Protein AF-A0A8C4QU18-F1 (afdb_monomer)

Nearest PDB structures (foldseek):
  8any-assembly1_I  TM=8.200E-01  e=5.059E-19  Homo sapiens
  7nql-assembly1_BJ  TM=7.686E-01  e=1.437E-18  Sus scrofa
  7odr-assembly1_I  TM=8.654E-01  e=1.729E-16  Homo sapiens
  6zs9-assembly1_XI  TM=7.700E-01  e=1.160E-17  Homo sapiens
  6i9r-assembly1_I  TM=8.381E-01  e=8.282E-15  Homo sapiens

Mean predicted aligned error: 15.32 Å

Sequence (267 aa):
MAAARANLLSCFGRAWPMQPVRYRAKSVTRHWRAMSPLRMKVLAITKYRPPKPAIPECCVKPTETFTTEKSKLEQLLEAKVEDVFRESTMIAVFQNCSLKMKEFFLLQHKLKKHGIAVNVFGSKMVHTVLKDTKYHNLLPLFLGSNYVMTSKEAKVKELLRAVKAFPQIVLLGGCVGNRLLSIQGLKACAELPRMEGLQAKLLGTTAQLGQKTTSLLQWPLVEFSYMLQQHVQMQEATMTPPTGDFASNSAISETDATKPNSEGSSP

InterPro domains:
  IPR001790 Large ribosomal subunit protein uL10, N-terminal [PF00466] (79-166)
  IPR043141 Large ribosomal subunit protein uL10-like domain superfamily [G3DSA:3.30.70.1730] (25-192)
  IPR043141 Large ribosomal subunit protein uL10-like domain superfamily [SSF160369] (75-233)
  IPR047865 Large ribosomal subunit protein uL10, bacteria/organella [PTHR11560] (13-239)
  IPR047865 Large ribosomal subunit protein uL10, bacteria/organella [cd05797] (70-218)

pLDDT: mean 79.87, std 19.74, range [29.48, 97.38]

Foldseek 3Di:
DDDDDDDDDDPPDDDDPPDPDPPDDDPDDPDDDDDDPVVVVVVVVPDDDDDDPPDPPVPDDPDPDPPPPPDPVLVVLLVVVLVLVVLFQKKWKKDAQDDDPVLVVVLQVLCVVVQKHKDWDDLVSCLVNCVVDLNVVCNVSSDPGMIMITHNFPPLQSVVVSCVVPPSMGTQWMDRRNDTGGPVRSVVVNVDDGPVVVVVVVVVVVVVVVVVVVCVVCVVVVVVVVVVVVVVVVVVVVVDDDDDDDDDDDDDDDDDDDDDDDDDDDD

Radius of gyration: 52.96 Å; Cα contacts (8 Å, |Δi|>4): 187; chains: 1; bounding box: 161×46×149 Å

Organism: Eptatretus burgeri (NCBI:txid7764)

Solvent-accessible surface area (backbone atoms only — not comparable to full-atom values): 16950 Å² total; per-residue (Å²): 137,89,82,89,78,84,88,77,82,83,83,79,75,79,78,74,81,80,71,80,79,69,92,62,82,68,94,77,63,96,60,90,73,87,68,55,73,67,56,50,51,50,56,63,68,71,51,87,75,79,86,77,66,96,63,59,72,90,78,48,80,73,74,81,74,77,80,75,71,82,50,73,67,56,54,55,50,41,51,52,51,50,52,53,57,71,63,30,42,18,38,36,40,27,41,62,65,76,70,51,70,72,58,51,52,53,50,48,52,59,33,48,77,74,59,36,46,79,45,79,62,59,42,71,51,51,53,55,53,29,69,81,42,98,52,50,88,53,54,84,73,58,65,72,62,43,40,38,36,37,15,69,58,83,57,48,48,62,51,55,58,60,45,70,78,40,85,45,51,44,74,65,31,31,34,54,68,93,43,83,30,47,57,67,50,48,51,55,55,37,69,53,66,59,71,68,52,47,51,49,50,52,52,48,54,54,50,48,56,54,50,53,58,53,50,66,65,44,47,64,57,55,53,51,53,50,55,51,54,51,50,53,53,51,51,57,56,70,71,54,76,95,74,83,87,84,89,82,90,84,85,88,83,84,87,83,90,81,86,79,88,79,85,85,80,78,133

Secondary structure (DSSP, 8-state):
-----------------------S--SS-SSPPPPPHHHHHHHHHT-------SS-GGGSPPP-----PPPHHHHHHHHHHHHHHHH-SEEEEEEES---HHHHHHHHHHHHHTTEEEEE--HHHHHHHHHHSTTGGGGGG--SSEEEEEESS--HHHHHHHHHT-TTEEEEEEEETTEEEEHHHHHHHHHSPPHHHHHHHHHHHHHHHHHHHHHHHHHHHHHHHHHHHHHHHHHHHHT----------------------------

Structure (mmCIF, N/CA/C/O backbone):
data_AF-A0A8C4QU18-F1
#
_entry.id   AF-A0A8C4QU18-F1
#
loop_
_atom_site.group_PDB
_atom_site.id
_atom_site.type_symbol
_atom_site.label_atom_id
_atom_site.label_alt_id
_atom_site.label_comp_id
_atom_site.label_asym_id
_atom_site.label_entity_id
_atom_site.label_seq_id
_atom_site.pdbx_PDB_ins_code
_atom_site.Cartn_x
_atom_site.Cartn_y
_atom_site.Cartn_z
_atom_site.occupancy
_atom_site.B_iso_or_equiv
_atom_site.auth_seq_id
_atom_site.auth_comp_id
_atom_site.auth_asym_id
_atom_site.auth_atom_id
_atom_site.pdbx_PDB_model_num
ATOM 1 N N . MET A 1 1 ? 120.326 25.506 -57.296 1.00 33.06 1 MET A N 1
ATOM 2 C CA . MET A 1 1 ? 119.472 26.335 -58.177 1.00 33.06 1 MET A CA 1
ATOM 3 C C . MET A 1 1 ? 118.191 25.551 -58.430 1.00 33.06 1 MET A C 1
ATOM 5 O O . MET A 1 1 ? 118.270 24.475 -58.991 1.00 33.06 1 MET A O 1
ATOM 9 N N . ALA A 1 2 ? 117.124 25.838 -57.688 1.00 34.72 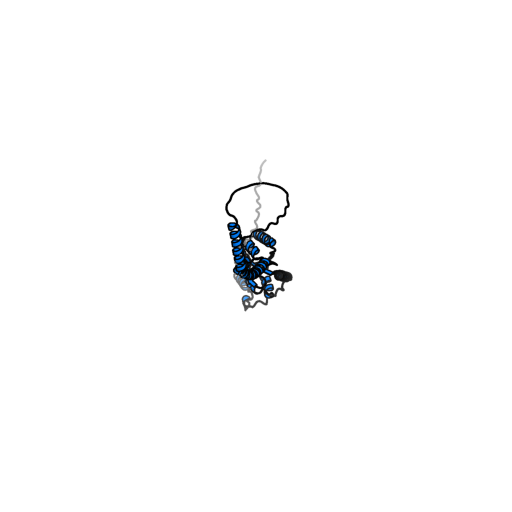2 ALA A N 1
ATOM 10 C CA . ALA A 1 2 ? 116.080 26.815 -58.024 1.00 34.72 2 ALA A CA 1
ATOM 11 C C . ALA A 1 2 ? 114.962 26.189 -58.879 1.00 34.72 2 ALA A C 1
ATOM 13 O O . ALA A 1 2 ? 115.148 25.962 -60.066 1.00 34.72 2 ALA A O 1
ATOM 14 N N . ALA A 1 3 ? 113.809 25.931 -58.256 1.00 36.16 3 ALA A N 1
ATOM 15 C CA . ALA A 1 3 ? 112.540 26.614 -58.540 1.00 36.16 3 ALA A CA 1
ATOM 16 C C . ALA A 1 3 ? 111.344 25.703 -58.219 1.00 36.16 3 ALA A C 1
ATOM 18 O O . ALA A 1 3 ? 111.131 24.659 -58.828 1.00 36.16 3 ALA A O 1
ATOM 19 N N . ALA A 1 4 ? 110.553 26.156 -57.251 1.00 43.19 4 ALA A N 1
ATOM 20 C CA . ALA A 1 4 ? 109.255 25.622 -56.896 1.00 43.19 4 ALA A CA 1
ATOM 21 C C . ALA A 1 4 ? 108.246 25.791 -58.043 1.00 43.19 4 ALA A C 1
ATOM 23 O O . ALA A 1 4 ? 108.161 26.864 -58.640 1.00 43.19 4 ALA A O 1
ATOM 24 N N . ARG A 1 5 ? 107.407 24.778 -58.275 1.00 37.50 5 ARG A N 1
ATOM 25 C CA . ARG A 1 5 ? 106.091 24.946 -58.903 1.00 37.50 5 ARG A CA 1
ATOM 26 C C . ARG A 1 5 ? 105.069 24.099 -58.154 1.00 37.50 5 ARG A C 1
ATOM 28 O O . ARG A 1 5 ? 105.129 22.876 -58.150 1.00 37.50 5 ARG A O 1
ATOM 35 N N . ALA A 1 6 ? 104.180 24.807 -57.467 1.00 43.31 6 ALA A N 1
ATOM 36 C CA . ALA A 1 6 ? 103.047 24.270 -56.742 1.00 43.31 6 ALA A CA 1
ATOM 37 C C . ALA A 1 6 ? 102.040 23.620 -57.705 1.00 43.31 6 ALA A C 1
ATOM 39 O O . ALA A 1 6 ? 101.721 24.174 -58.758 1.00 43.31 6 ALA A O 1
ATOM 40 N N . ASN A 1 7 ? 101.538 22.453 -57.304 1.00 39.25 7 ASN A N 1
ATOM 41 C CA . ASN A 1 7 ? 100.486 21.706 -57.981 1.00 39.25 7 ASN A CA 1
ATOM 42 C C . ASN A 1 7 ? 99.131 22.406 -57.798 1.00 39.25 7 ASN A C 1
ATOM 44 O O . ASN A 1 7 ? 98.579 22.441 -56.698 1.00 39.25 7 ASN A O 1
ATOM 48 N N . LEU A 1 8 ? 98.596 22.939 -58.896 1.00 41.06 8 LEU A N 1
ATOM 49 C CA . LEU A 1 8 ? 97.224 23.428 -59.013 1.00 41.06 8 LEU A CA 1
ATOM 50 C C . LEU A 1 8 ? 96.291 22.276 -59.422 1.00 41.06 8 LEU A C 1
ATOM 52 O O . LEU A 1 8 ? 96.501 21.632 -60.444 1.00 41.06 8 LEU A O 1
ATOM 56 N N . LEU A 1 9 ? 95.268 22.063 -58.591 1.00 43.62 9 LEU A N 1
ATOM 57 C CA . LEU A 1 9 ? 93.927 21.534 -58.872 1.00 43.62 9 LEU A CA 1
ATOM 58 C C . LEU A 1 9 ? 93.747 20.503 -60.006 1.00 43.62 9 LEU A C 1
ATOM 60 O O . LEU A 1 9 ? 93.698 20.848 -61.182 1.00 43.62 9 LEU A O 1
ATOM 64 N N . SER A 1 10 ? 93.367 19.278 -59.628 1.00 39.66 10 SER A N 1
ATOM 65 C CA . SER A 1 10 ? 92.465 18.451 -60.442 1.00 39.66 10 SER A CA 1
ATOM 66 C C . SER A 1 10 ? 91.207 18.107 -59.640 1.00 39.66 10 SER A C 1
ATOM 68 O O . SER A 1 10 ? 91.093 17.087 -58.964 1.00 39.66 10 SER A O 1
ATOM 70 N N . CYS A 1 11 ? 90.233 19.015 -59.703 1.00 39.16 11 CYS A N 1
ATOM 71 C CA . CYS A 1 11 ? 88.851 18.738 -59.336 1.00 39.16 11 CYS A CA 1
ATOM 72 C C . CYS A 1 11 ? 88.284 17.702 -60.317 1.00 39.16 11 CYS A C 1
ATOM 74 O O . CYS A 1 11 ? 87.767 18.056 -61.374 1.00 39.16 11 CYS A O 1
ATOM 76 N N . PHE A 1 12 ? 88.382 16.417 -59.975 1.00 38.72 12 PHE A N 1
ATOM 77 C CA . PHE A 1 12 ? 87.651 15.358 -60.666 1.00 38.72 12 PHE A CA 1
ATOM 78 C C . PHE A 1 12 ? 86.152 15.539 -60.394 1.00 38.72 12 PHE A C 1
ATOM 80 O O . PHE A 1 12 ? 85.645 15.265 -59.302 1.00 38.72 12 PHE A O 1
ATOM 87 N N . GLY A 1 13 ? 85.453 16.083 -61.390 1.00 42.50 13 GLY A N 1
ATOM 88 C CA . GLY A 1 13 ? 84.018 16.315 -61.364 1.00 42.50 13 GLY A CA 1
ATOM 89 C C . GLY A 1 13 ? 83.247 15.014 -61.157 1.00 42.50 13 GLY A C 1
ATOM 90 O O . GLY A 1 13 ? 83.312 14.093 -61.966 1.00 42.50 13 GLY A O 1
ATOM 91 N N . ARG A 1 14 ? 82.472 14.960 -60.072 1.00 48.44 14 ARG A N 1
ATOM 92 C CA . ARG A 1 14 ? 81.385 13.995 -59.902 1.00 48.44 14 ARG A CA 1
ATOM 93 C C . ARG A 1 14 ? 80.329 14.289 -60.966 1.00 48.44 14 ARG A C 1
ATOM 95 O O . ARG A 1 14 ? 79.651 15.309 -60.879 1.00 48.44 14 ARG A O 1
ATOM 102 N N . ALA A 1 15 ? 80.175 13.410 -61.950 1.00 50.59 15 ALA A N 1
ATOM 103 C CA . ALA A 1 15 ? 78.978 13.399 -62.778 1.00 50.59 15 ALA A CA 1
ATOM 104 C C . ALA A 1 15 ? 77.786 13.041 -61.875 1.00 50.59 15 ALA A C 1
ATOM 106 O O . ALA A 1 15 ? 77.726 11.950 -61.309 1.00 50.59 15 ALA A O 1
ATOM 107 N N . TRP A 1 16 ? 76.863 13.982 -61.684 1.00 50.59 16 TRP A N 1
ATOM 108 C CA . TRP A 1 16 ? 75.597 13.709 -61.009 1.00 50.59 16 TRP A CA 1
ATOM 109 C C . TRP A 1 16 ? 74.777 12.795 -61.928 1.00 50.59 16 TRP A C 1
ATOM 111 O O . TRP A 1 16 ? 74.614 13.144 -63.101 1.00 50.59 16 TRP A O 1
ATOM 121 N N . PRO A 1 17 ? 74.243 11.648 -61.467 1.00 58.31 17 PRO A N 1
ATOM 122 C CA . PRO A 1 17 ? 73.285 10.917 -62.278 1.00 58.31 17 PRO A CA 1
ATOM 123 C C . PRO A 1 17 ? 72.079 11.834 -62.483 1.00 58.31 17 PRO A C 1
ATOM 125 O O . PRO A 1 17 ? 71.435 12.238 -61.513 1.00 58.31 17 PRO A O 1
ATOM 128 N N . MET A 1 18 ? 71.789 12.193 -63.737 1.00 59.72 18 MET A N 1
ATOM 129 C CA . MET A 1 18 ? 70.545 12.873 -64.077 1.00 59.72 18 MET A CA 1
ATOM 130 C C . MET A 1 18 ? 69.395 11.969 -63.637 1.00 59.72 18 MET A C 1
ATOM 132 O O . MET A 1 18 ? 69.094 10.965 -64.282 1.00 59.72 18 MET A O 1
ATOM 136 N N . GLN A 1 19 ? 68.777 12.283 -62.497 1.00 63.44 19 GLN A N 1
ATOM 137 C CA . GLN A 1 19 ? 67.565 11.597 -62.084 1.00 63.44 19 GLN A CA 1
ATOM 138 C C . GLN A 1 19 ? 66.490 11.929 -63.120 1.00 63.44 19 GLN A C 1
ATOM 140 O O . GLN A 1 19 ? 66.200 13.111 -63.321 1.00 63.44 19 GLN A O 1
ATOM 145 N N . PRO A 1 20 ? 65.878 10.931 -63.779 1.00 65.38 20 PRO A N 1
ATOM 146 C CA . PRO A 1 20 ? 64.777 11.206 -64.680 1.00 65.38 20 PRO A CA 1
ATOM 147 C C . PRO A 1 20 ? 63.650 11.848 -63.868 1.00 65.38 20 PRO A C 1
ATOM 149 O O . PRO A 1 20 ? 63.069 11.227 -62.971 1.00 65.38 20 PRO A O 1
ATOM 152 N N . VAL A 1 21 ? 63.359 13.114 -64.172 1.00 64.19 21 VAL A N 1
ATOM 153 C CA . VAL A 1 21 ? 62.240 13.849 -63.587 1.00 64.19 21 VAL A CA 1
ATOM 154 C C . VAL A 1 21 ? 60.969 13.123 -64.008 1.00 64.19 21 VAL A C 1
ATOM 156 O O . VAL A 1 21 ? 60.559 13.145 -65.168 1.00 64.19 21 VAL A O 1
ATOM 159 N N . ARG A 1 22 ? 60.343 12.410 -63.068 1.00 61.12 22 ARG A N 1
ATOM 160 C CA . ARG A 1 22 ? 59.055 11.769 -63.333 1.00 61.12 22 ARG A CA 1
ATOM 161 C C . ARG A 1 22 ? 58.000 12.865 -63.416 1.00 61.12 22 ARG A C 1
ATOM 163 O O . ARG A 1 22 ? 57.516 13.331 -62.393 1.00 61.12 22 ARG A O 1
ATOM 170 N N . TYR A 1 23 ? 57.573 13.204 -64.627 1.00 69.00 23 TYR A N 1
ATOM 171 C CA . TYR A 1 23 ? 56.463 14.135 -64.882 1.00 69.00 23 TYR A CA 1
ATOM 172 C C . TYR A 1 23 ? 55.090 13.640 -64.365 1.00 69.00 23 TYR A C 1
ATOM 174 O O . TYR A 1 23 ? 54.082 14.324 -64.519 1.00 69.00 23 TYR A O 1
ATOM 182 N N . ARG A 1 24 ? 55.013 12.448 -63.750 1.00 70.88 24 ARG A N 1
ATOM 183 C CA . ARG A 1 24 ? 53.774 11.863 -63.213 1.00 70.88 24 ARG A CA 1
ATOM 184 C C . ARG A 1 24 ? 53.757 11.886 -61.687 1.00 70.88 24 ARG A C 1
ATOM 186 O O . ARG A 1 24 ? 54.703 11.451 -61.036 1.00 70.88 24 ARG A O 1
ATOM 193 N N . ALA A 1 25 ? 52.627 12.303 -61.119 1.00 74.81 25 ALA A N 1
ATOM 194 C CA . ALA A 1 25 ? 52.396 12.251 -59.678 1.00 74.81 25 ALA A CA 1
ATOM 195 C C . ALA A 1 25 ? 52.424 10.807 -59.133 1.00 74.81 25 ALA A C 1
ATOM 197 O O . ALA A 1 25 ? 51.895 9.881 -59.761 1.00 74.81 25 ALA A O 1
ATOM 198 N N . LYS A 1 26 ? 53.005 10.639 -57.934 1.00 82.69 26 LYS A N 1
ATOM 199 C CA . LYS A 1 26 ? 53.129 9.358 -57.211 1.00 82.69 26 LYS A CA 1
ATOM 200 C C . LYS A 1 26 ? 51.771 8.664 -57.058 1.00 82.69 26 LYS A C 1
ATOM 202 O O . LYS A 1 26 ? 50.757 9.332 -56.877 1.00 82.69 26 LYS A O 1
ATOM 207 N N . SER A 1 27 ? 51.743 7.331 -57.118 1.00 81.81 27 SER A N 1
ATOM 208 C CA . SER A 1 27 ? 50.511 6.531 -56.976 1.00 81.81 27 SER A CA 1
ATOM 209 C C . SER A 1 27 ? 49.769 6.833 -55.671 1.00 81.81 27 SER A C 1
ATOM 211 O O . SER A 1 27 ? 48.550 6.980 -55.690 1.00 81.81 27 SER A O 1
ATOM 213 N N . VAL A 1 28 ? 50.514 7.008 -54.577 1.00 89.25 28 VAL A N 1
ATOM 214 C CA . VAL A 1 28 ? 50.003 7.392 -53.258 1.00 89.25 28 VAL A CA 1
ATOM 215 C C . VAL A 1 28 ? 50.269 8.876 -53.013 1.00 89.25 28 VAL A C 1
ATOM 217 O O . VAL A 1 28 ? 51.407 9.342 -53.093 1.00 89.25 28 VAL A O 1
ATOM 220 N N . THR A 1 29 ? 49.214 9.616 -52.693 1.00 87.75 29 THR A N 1
ATOM 221 C CA . THR A 1 29 ? 49.251 11.035 -52.316 1.00 87.75 29 THR A CA 1
ATOM 222 C C . THR A 1 29 ? 48.467 11.239 -51.026 1.00 87.75 29 THR A C 1
ATOM 224 O O . THR A 1 29 ? 47.600 10.436 -50.698 1.00 87.75 29 THR A O 1
ATOM 227 N N . ARG A 1 30 ? 48.749 12.327 -50.296 1.00 90.38 30 ARG A N 1
ATOM 228 C CA . ARG A 1 30 ? 48.034 12.660 -49.049 1.00 90.38 30 ARG A CA 1
ATOM 229 C C . ARG A 1 30 ? 46.565 13.033 -49.274 1.00 90.38 30 ARG A C 1
ATOM 231 O O . ARG A 1 30 ? 45.744 12.798 -48.400 1.00 90.38 30 ARG A O 1
ATOM 238 N N . HIS A 1 31 ? 46.240 13.612 -50.427 1.00 89.81 31 HIS A N 1
ATOM 239 C CA . HIS A 1 31 ? 44.869 13.953 -50.800 1.00 89.81 31 HIS A CA 1
ATOM 240 C C . HIS A 1 31 ? 44.258 12.874 -51.702 1.00 89.81 31 HIS A C 1
ATOM 242 O O . HIS A 1 31 ? 44.976 12.146 -52.399 1.00 89.81 31 HIS A O 1
ATOM 248 N N . TRP A 1 32 ? 42.924 12.830 -51.752 1.00 87.00 32 TRP A N 1
ATOM 249 C CA . TRP A 1 32 ? 42.202 12.032 -52.738 1.00 87.00 32 TRP A CA 1
ATOM 250 C C . TRP A 1 32 ? 42.584 12.475 -54.148 1.00 87.00 32 TRP A C 1
ATOM 252 O O . TRP A 1 32 ? 42.529 13.659 -54.486 1.00 87.00 32 TRP A O 1
ATOM 262 N N . ARG A 1 33 ? 43.018 11.525 -54.976 1.00 86.69 33 ARG A N 1
ATOM 263 C CA . ARG A 1 33 ? 43.312 11.795 -56.384 1.00 86.69 33 ARG A CA 1
ATOM 264 C C . ARG A 1 33 ? 42.044 11.673 -57.205 1.00 86.69 33 ARG A C 1
ATOM 266 O O . ARG A 1 33 ? 41.258 10.748 -57.003 1.00 86.69 33 ARG A O 1
ATOM 273 N N . ALA A 1 34 ? 41.913 12.555 -58.192 1.00 89.00 34 ALA A N 1
ATOM 274 C CA . ALA A 1 34 ? 40.929 12.385 -59.244 1.00 89.00 34 ALA A CA 1
ATOM 275 C C . ALA A 1 34 ? 41.166 11.038 -59.943 1.00 89.00 34 ALA A C 1
ATOM 277 O O . ALA A 1 34 ? 42.273 10.730 -60.395 1.00 89.00 34 ALA A O 1
ATOM 278 N N . MET A 1 35 ? 40.124 10.213 -59.980 1.00 91.19 35 MET A N 1
ATOM 279 C CA . MET A 1 35 ? 40.154 8.941 -60.687 1.00 91.19 35 MET A CA 1
ATOM 280 C C . MET A 1 35 ? 39.940 9.169 -62.178 1.00 91.19 35 MET A C 1
ATOM 282 O O . MET A 1 35 ? 39.298 10.137 -62.583 1.00 91.19 35 MET A O 1
ATOM 286 N N . SER A 1 36 ? 40.451 8.254 -63.002 1.00 92.81 36 SER A N 1
ATOM 287 C CA . SER A 1 36 ? 40.133 8.274 -64.426 1.00 92.81 36 SER A CA 1
ATOM 288 C C . SER A 1 36 ? 38.615 8.144 -64.628 1.00 92.81 36 SER A C 1
ATOM 290 O O . SER A 1 36 ? 37.944 7.473 -63.833 1.00 92.81 36 SER A O 1
ATOM 292 N N . PRO A 1 37 ? 38.054 8.735 -65.697 1.00 94.62 37 PRO A N 1
ATOM 293 C CA . PRO A 1 37 ? 36.615 8.678 -65.953 1.00 94.62 37 PRO A CA 1
ATOM 294 C C . PRO A 1 37 ? 36.101 7.234 -66.056 1.00 94.62 37 PRO A C 1
ATOM 296 O O . PRO A 1 37 ? 35.015 6.927 -65.575 1.00 94.62 37 PRO A O 1
ATOM 299 N N . LEU A 1 38 ? 36.906 6.315 -66.602 1.00 96.56 38 LEU A N 1
ATOM 300 C CA . LEU A 1 38 ? 36.579 4.887 -66.655 1.00 96.56 38 LEU A CA 1
ATOM 301 C C . LEU A 1 38 ? 36.529 4.250 -65.262 1.00 96.56 38 LEU A C 1
ATOM 303 O O . LEU A 1 38 ? 35.577 3.543 -64.947 1.00 96.56 38 LEU A O 1
ATOM 307 N N . ARG A 1 39 ? 37.509 4.536 -64.395 1.00 94.44 39 ARG A N 1
ATOM 308 C CA . ARG A 1 39 ? 37.546 3.998 -63.027 1.00 94.44 39 ARG A CA 1
ATOM 309 C C . ARG A 1 39 ? 36.375 4.504 -62.189 1.00 94.44 39 ARG A C 1
ATOM 311 O O . ARG A 1 39 ? 35.811 3.741 -61.415 1.00 94.44 39 ARG A O 1
ATOM 318 N N . MET A 1 40 ? 35.984 5.763 -62.370 1.00 95.69 40 MET A N 1
ATOM 319 C CA . MET A 1 40 ? 34.803 6.322 -61.713 1.00 95.69 40 MET A CA 1
ATOM 320 C C . MET A 1 40 ? 33.519 5.611 -62.160 1.00 95.69 40 MET A C 1
ATOM 322 O O . MET A 1 40 ? 32.697 5.266 -61.314 1.00 95.69 40 MET A O 1
ATOM 326 N N . LYS A 1 41 ? 33.376 5.324 -63.463 1.00 97.06 41 LYS A N 1
ATOM 327 C CA . LYS A 1 41 ? 32.251 4.539 -64.001 1.00 97.06 41 LYS A CA 1
ATOM 328 C C . LYS A 1 41 ? 32.219 3.122 -63.428 1.00 97.06 41 LYS A C 1
ATOM 330 O O . LYS A 1 41 ? 31.167 2.692 -62.971 1.00 97.06 41 LYS A O 1
ATOM 335 N N . VAL A 1 42 ? 33.363 2.432 -63.380 1.00 96.56 42 VAL A N 1
ATOM 336 C CA . VAL A 1 42 ? 33.465 1.089 -62.779 1.00 96.56 42 VAL A CA 1
ATOM 337 C C . VAL A 1 42 ? 33.021 1.124 -61.319 1.00 96.56 42 VAL A C 1
ATOM 339 O O . VAL A 1 42 ? 32.135 0.368 -60.946 1.00 96.56 42 VAL A O 1
ATOM 342 N N . LEU A 1 43 ? 33.544 2.057 -60.518 1.00 95.00 43 LEU A N 1
ATOM 343 C CA . LEU A 1 43 ? 33.165 2.185 -59.108 1.00 95.00 43 LEU A CA 1
ATOM 344 C C . LEU A 1 43 ? 31.698 2.554 -58.901 1.00 95.00 43 LEU A C 1
ATOM 346 O O . LEU A 1 43 ? 31.127 2.183 -57.882 1.00 95.00 43 LEU A O 1
ATOM 350 N N . ALA A 1 44 ? 31.094 3.300 -59.827 1.00 95.38 44 ALA A N 1
ATOM 351 C CA . ALA A 1 44 ? 29.674 3.620 -59.781 1.00 95.38 44 ALA A CA 1
ATOM 352 C C . ALA A 1 44 ? 28.797 2.391 -60.057 1.00 95.38 44 ALA A C 1
ATOM 354 O O . ALA A 1 44 ? 27.768 2.236 -59.403 1.00 95.38 44 ALA A O 1
ATOM 355 N N . ILE A 1 45 ? 29.224 1.519 -60.977 1.00 96.56 45 ILE A N 1
ATOM 356 C CA . ILE A 1 45 ? 28.534 0.267 -61.319 1.00 96.56 45 ILE A CA 1
ATOM 357 C C . ILE A 1 45 ? 28.705 -0.770 -60.204 1.00 96.56 45 ILE A C 1
ATOM 359 O O . ILE A 1 45 ? 27.744 -1.438 -59.839 1.00 96.56 45 ILE A O 1
ATOM 363 N N . THR A 1 46 ? 29.896 -0.876 -59.610 1.00 96.06 46 THR A N 1
ATOM 364 C CA . THR A 1 46 ? 30.196 -1.857 -58.554 1.00 96.06 46 THR A CA 1
ATOM 365 C C . THR A 1 46 ? 29.703 -1.437 -57.164 1.00 96.06 46 THR A C 1
ATOM 367 O O . THR A 1 46 ? 30.145 -2.001 -56.164 1.00 96.06 46 THR A O 1
ATOM 370 N N . LYS A 1 47 ? 28.824 -0.430 -57.052 1.00 95.75 47 LYS A N 1
ATOM 371 C CA . LYS A 1 47 ? 28.226 -0.059 -55.762 1.00 95.75 47 LYS A CA 1
ATOM 372 C C . LYS A 1 47 ? 27.276 -1.161 -55.311 1.00 95.75 47 LYS A C 1
ATOM 374 O O . LYS A 1 47 ? 26.381 -1.559 -56.051 1.00 95.75 47 LYS A O 1
ATOM 379 N N . TYR A 1 48 ? 27.445 -1.614 -54.073 1.00 96.81 48 TYR A N 1
ATOM 380 C CA . TYR A 1 48 ? 26.520 -2.562 -53.468 1.00 96.81 48 TYR A CA 1
ATOM 381 C C . TYR A 1 48 ? 25.103 -1.977 -53.422 1.00 96.81 48 TYR A C 1
ATOM 383 O O . TYR A 1 48 ? 24.892 -0.862 -52.939 1.00 96.81 48 TYR A O 1
ATOM 391 N N . ARG A 1 49 ? 24.130 -2.745 -53.916 1.00 92.56 49 ARG A N 1
ATOM 392 C CA . ARG A 1 49 ? 22.705 -2.429 -53.843 1.00 92.56 49 ARG A CA 1
ATOM 393 C C . ARG A 1 49 ? 22.037 -3.484 -52.956 1.00 92.56 49 ARG A C 1
ATOM 395 O O . ARG A 1 49 ? 21.921 -4.621 -53.409 1.00 92.56 49 ARG A O 1
ATOM 402 N N . PRO A 1 50 ? 21.609 -3.149 -51.725 1.00 93.06 50 PRO A N 1
ATOM 403 C CA . PRO A 1 50 ? 20.935 -4.119 -50.871 1.00 93.06 50 PRO A CA 1
ATOM 404 C C . PRO A 1 50 ? 19.594 -4.549 -51.487 1.00 93.06 50 PRO A C 1
ATOM 406 O O . PRO A 1 50 ? 18.959 -3.742 -52.186 1.00 93.06 50 PRO A O 1
ATOM 409 N N .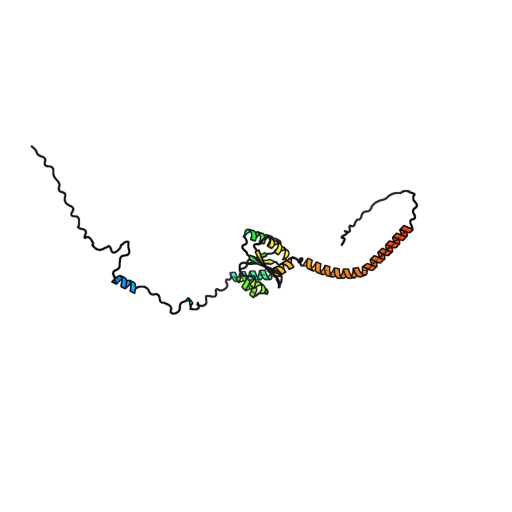 PRO A 1 51 ? 19.142 -5.790 -51.230 1.00 91.94 51 PRO A N 1
ATOM 410 C CA . PRO A 1 51 ? 17.808 -6.215 -51.622 1.00 91.94 51 PRO A CA 1
ATOM 411 C C . PRO A 1 51 ? 16.784 -5.333 -50.906 1.00 91.94 51 PRO A C 1
ATOM 413 O O . PRO A 1 51 ? 16.839 -5.154 -49.691 1.00 91.94 51 PRO A O 1
ATOM 416 N N . LYS A 1 52 ? 15.862 -4.742 -51.666 1.00 88.44 52 LYS A N 1
ATOM 417 C CA . LYS A 1 52 ? 14.735 -4.007 -51.090 1.00 88.44 52 LYS A CA 1
ATOM 418 C C . LYS A 1 52 ? 13.611 -5.017 -50.869 1.00 88.44 52 LYS A C 1
ATOM 420 O O . LYS A 1 52 ? 13.133 -5.554 -51.871 1.00 88.44 52 LYS A O 1
ATOM 425 N N . PRO A 1 53 ? 13.217 -5.320 -49.620 1.00 87.25 53 PRO A N 1
ATOM 426 C CA . PRO A 1 53 ? 12.099 -6.222 -49.393 1.00 87.25 53 PRO A CA 1
ATOM 427 C C . PRO A 1 53 ? 10.832 -5.610 -50.004 1.00 87.25 53 PRO A C 1
ATOM 429 O O . PRO A 1 53 ? 10.640 -4.394 -49.958 1.00 87.25 53 PRO A O 1
ATOM 432 N N . ALA A 1 54 ? 9.988 -6.446 -50.614 1.00 88.94 54 ALA A N 1
ATOM 433 C CA . ALA A 1 54 ? 8.751 -5.993 -51.256 1.00 88.94 54 ALA A CA 1
ATOM 434 C C . ALA A 1 54 ? 7.777 -5.357 -50.249 1.00 88.94 54 ALA A C 1
ATOM 436 O O . ALA A 1 54 ? 7.023 -4.453 -50.595 1.00 88.94 54 ALA A O 1
ATOM 437 N N . ILE A 1 55 ? 7.831 -5.821 -49.000 1.00 88.38 55 ILE A N 1
ATOM 438 C CA . ILE A 1 55 ? 7.055 -5.317 -47.873 1.00 88.38 55 ILE A CA 1
ATOM 439 C C . ILE A 1 55 ? 8.067 -4.856 -46.817 1.00 88.38 55 ILE A C 1
ATOM 441 O O . ILE A 1 55 ? 8.959 -5.635 -46.473 1.00 88.38 55 ILE A O 1
ATOM 445 N N . PRO A 1 56 ? 7.985 -3.616 -46.310 1.00 87.81 56 PRO A N 1
ATOM 446 C CA . PRO A 1 56 ? 8.860 -3.179 -45.230 1.00 87.81 56 PRO A CA 1
ATOM 447 C C . PRO A 1 56 ? 8.584 -4.004 -43.968 1.00 87.81 56 PRO A C 1
ATOM 449 O O . PRO A 1 56 ? 7.436 -4.334 -43.675 1.00 87.81 56 PRO A O 1
ATOM 452 N N . GLU A 1 57 ? 9.628 -4.299 -43.194 1.00 81.31 57 GLU A N 1
ATOM 453 C CA . GLU A 1 57 ? 9.541 -5.129 -41.980 1.00 81.31 57 GLU A CA 1
ATOM 454 C C . GLU A 1 57 ? 8.510 -4.597 -40.971 1.00 81.31 57 GLU A C 1
ATOM 456 O O . GLU A 1 57 ? 7.844 -5.377 -40.304 1.00 81.31 57 GLU A O 1
ATOM 461 N N . CYS A 1 58 ? 8.282 -3.279 -40.940 1.00 80.56 58 CYS A N 1
ATOM 462 C CA . CYS A 1 58 ? 7.264 -2.642 -40.100 1.00 80.56 58 CYS A CA 1
ATOM 463 C C . CYS A 1 58 ? 5.817 -3.051 -40.438 1.00 80.56 58 CYS A C 1
ATOM 465 O O . CYS A 1 58 ? 4.935 -2.920 -39.593 1.00 80.56 58 CYS A O 1
ATOM 467 N N . CYS A 1 59 ? 5.553 -3.489 -41.673 1.00 83.94 59 CYS A N 1
ATOM 468 C CA . CYS A 1 59 ? 4.228 -3.923 -42.127 1.00 83.94 59 CYS A CA 1
ATOM 469 C C . CYS A 1 59 ? 4.020 -5.434 -41.976 1.00 83.94 59 CYS A C 1
ATOM 471 O O . CYS A 1 59 ? 2.892 -5.913 -42.100 1.00 83.94 59 CYS A O 1
ATOM 473 N N . VAL A 1 60 ? 5.088 -6.185 -41.710 1.00 85.94 60 VAL A N 1
ATOM 474 C CA . VAL A 1 60 ? 4.999 -7.602 -41.374 1.00 85.94 60 VAL A CA 1
ATOM 475 C C . VAL A 1 60 ? 4.719 -7.691 -39.881 1.00 85.94 60 VAL A C 1
ATOM 477 O O . VAL A 1 60 ? 5.424 -7.092 -39.071 1.00 85.94 60 VAL A O 1
ATOM 480 N N . LYS A 1 61 ? 3.670 -8.425 -39.498 1.00 81.75 61 LYS A N 1
ATOM 481 C CA . LYS A 1 61 ? 3.442 -8.734 -38.084 1.00 81.75 61 LYS A CA 1
ATOM 482 C C . LYS A 1 61 ? 4.688 -9.464 -37.575 1.00 81.75 61 LYS A C 1
ATOM 484 O O . LYS A 1 61 ? 5.029 -10.490 -38.168 1.00 81.75 61 LYS A O 1
ATOM 489 N N . PRO A 1 62 ? 5.370 -8.964 -36.533 1.00 76.81 62 PRO A N 1
ATOM 490 C CA . PRO A 1 62 ? 6.500 -9.677 -35.966 1.00 76.81 62 PRO A CA 1
ATOM 491 C C . PRO A 1 62 ? 6.058 -11.092 -35.600 1.00 76.81 62 PRO A C 1
ATOM 493 O O . PRO A 1 62 ? 4.995 -11.263 -34.999 1.00 76.81 62 PRO A O 1
ATOM 496 N N . THR A 1 63 ? 6.848 -12.093 -35.989 1.00 71.94 63 THR A N 1
ATOM 497 C CA . THR A 1 63 ? 6.656 -13.469 -35.525 1.00 71.94 63 THR A CA 1
ATOM 498 C C . THR A 1 63 ? 6.582 -13.442 -34.005 1.00 71.94 63 THR A C 1
ATOM 500 O O . THR A 1 63 ? 7.402 -12.766 -33.380 1.00 71.94 63 THR A O 1
ATOM 503 N N . GLU A 1 64 ? 5.569 -14.108 -33.444 1.00 69.38 64 GLU A N 1
ATOM 504 C CA . GLU A 1 64 ? 5.224 -14.057 -32.022 1.00 69.38 64 GLU A CA 1
ATOM 505 C C . GLU A 1 64 ? 6.487 -14.095 -31.160 1.00 69.38 64 GLU A C 1
ATOM 507 O O . GLU A 1 64 ? 7.272 -15.044 -31.193 1.00 69.38 64 GLU A O 1
ATOM 512 N N . THR A 1 65 ? 6.732 -12.998 -30.446 1.00 60.72 65 THR A N 1
ATOM 513 C CA . THR A 1 65 ? 7.885 -12.881 -29.560 1.00 60.72 65 THR A CA 1
ATOM 514 C C . THR A 1 65 ? 7.790 -13.985 -28.520 1.00 60.72 65 THR A C 1
ATOM 516 O O . THR A 1 65 ? 6.755 -14.084 -27.861 1.00 60.72 65 THR A O 1
ATOM 519 N N . PHE A 1 66 ? 8.853 -14.786 -28.383 1.00 59.12 66 PHE A N 1
ATOM 520 C CA . PHE A 1 66 ? 8.971 -15.865 -27.403 1.00 59.12 66 PHE A CA 1
ATOM 521 C C . PHE A 1 66 ? 8.314 -15.463 -26.081 1.00 59.12 66 PHE A C 1
ATOM 523 O O . PHE A 1 66 ? 8.729 -14.487 -25.453 1.00 59.12 66 PHE A O 1
ATOM 530 N N . THR A 1 67 ? 7.272 -16.187 -25.675 1.00 59.41 67 THR A N 1
ATOM 531 C CA . THR A 1 67 ? 6.683 -16.026 -24.349 1.00 59.41 67 THR A CA 1
ATOM 532 C C . THR A 1 67 ? 7.751 -16.422 -23.347 1.00 59.41 67 THR A C 1
ATOM 534 O O . THR A 1 67 ? 7.990 -17.609 -23.134 1.00 59.41 67 THR A O 1
ATOM 537 N N . THR A 1 68 ? 8.454 -15.443 -22.782 1.00 70.19 68 THR A N 1
ATOM 538 C CA . THR A 1 68 ? 9.420 -15.703 -21.722 1.00 70.19 68 THR A CA 1
ATOM 539 C C . THR A 1 68 ? 8.653 -16.357 -20.583 1.00 70.19 68 THR A C 1
ATOM 541 O O . THR A 1 68 ? 7.756 -15.742 -20.001 1.00 70.19 68 THR A O 1
ATOM 544 N N . GLU A 1 69 ? 8.945 -17.628 -20.319 1.00 74.25 69 GLU A N 1
ATOM 545 C CA . GLU A 1 69 ? 8.355 -18.354 -19.200 1.00 74.25 69 GLU A CA 1
ATOM 546 C C . GLU A 1 69 ? 8.594 -17.552 -17.916 1.00 74.25 69 GLU A C 1
ATOM 548 O O . GLU A 1 69 ? 9.681 -16.996 -17.717 1.00 74.25 69 GLU A O 1
ATOM 553 N N . LYS A 1 70 ? 7.570 -17.449 -17.056 1.00 78.75 70 LYS A N 1
ATOM 554 C CA . LYS A 1 70 ? 7.689 -16.717 -15.789 1.00 78.75 70 LYS A CA 1
ATOM 555 C C . LYS A 1 70 ? 8.887 -17.254 -15.017 1.00 78.75 70 LYS A C 1
ATOM 557 O O . LYS A 1 70 ? 8.972 -18.455 -14.752 1.00 78.75 70 LYS A O 1
ATOM 562 N N . SER A 1 71 ? 9.789 -16.367 -14.621 1.00 87.75 71 SER A N 1
ATOM 563 C CA . SER A 1 71 ? 10.983 -16.778 -13.893 1.00 87.75 71 SER A CA 1
ATOM 564 C C . SER A 1 71 ? 10.600 -17.376 -12.533 1.00 87.75 71 SER A C 1
ATOM 566 O O . SER A 1 71 ? 9.651 -16.940 -11.879 1.00 87.75 71 SER A O 1
ATOM 568 N N . LYS A 1 72 ? 11.363 -18.364 -12.052 1.00 90.81 72 LYS A N 1
ATOM 569 C CA . LYS A 1 72 ? 11.105 -18.998 -10.744 1.00 90.81 72 LYS A CA 1
ATOM 570 C C . LYS A 1 72 ? 11.094 -17.984 -9.588 1.00 90.81 72 LYS A C 1
ATOM 572 O O . LYS A 1 72 ? 10.364 -18.157 -8.618 1.00 90.81 72 LYS A O 1
ATOM 577 N N . LEU A 1 73 ? 11.883 -16.911 -9.694 1.00 89.81 73 LEU A N 1
ATOM 578 C CA . LEU A 1 73 ? 11.914 -15.830 -8.705 1.00 89.81 73 LEU A CA 1
ATOM 579 C C . LEU A 1 73 ? 10.609 -15.032 -8.675 1.00 89.81 73 LEU A C 1
ATOM 581 O O . LEU A 1 73 ? 10.134 -14.702 -7.591 1.00 89.81 73 LEU A O 1
ATOM 585 N N . GLU A 1 74 ? 10.018 -14.745 -9.835 1.00 88.88 74 GLU A N 1
ATOM 586 C CA . GLU A 1 74 ? 8.722 -14.068 -9.915 1.00 88.88 74 GLU A CA 1
ATOM 587 C C . GLU A 1 74 ? 7.640 -14.899 -9.228 1.00 88.88 74 GLU A C 1
ATOM 589 O O . GLU A 1 74 ? 6.936 -14.375 -8.373 1.00 88.88 74 GLU A O 1
ATOM 594 N N . GLN A 1 75 ? 7.583 -16.207 -9.485 1.00 90.12 75 GLN A N 1
ATOM 595 C CA . GLN A 1 75 ? 6.620 -17.099 -8.825 1.00 90.12 75 GLN A CA 1
ATOM 596 C C . GLN A 1 75 ? 6.778 -17.102 -7.294 1.00 90.12 75 GLN A C 1
ATOM 598 O O . GLN A 1 75 ? 5.794 -17.026 -6.562 1.00 90.12 75 GLN A O 1
ATOM 603 N N . LEU A 1 76 ? 8.018 -17.126 -6.787 1.00 93.00 76 LEU A N 1
ATOM 604 C CA . LEU A 1 76 ? 8.277 -17.039 -5.344 1.00 93.00 76 LEU A CA 1
ATOM 605 C C . LEU A 1 76 ? 7.848 -15.693 -4.747 1.00 93.00 76 LEU A C 1
ATOM 607 O O . LEU A 1 76 ? 7.454 -15.630 -3.584 1.00 93.00 76 LEU A O 1
ATOM 611 N N . LEU A 1 77 ? 7.952 -14.606 -5.511 1.00 91.38 77 LEU A N 1
ATOM 612 C CA . LEU A 1 77 ? 7.481 -13.292 -5.083 1.00 91.38 77 LEU A CA 1
ATOM 613 C C . LEU A 1 77 ? 5.951 -13.202 -5.128 1.00 91.38 77 LEU A C 1
ATOM 615 O O . LEU A 1 77 ? 5.384 -12.643 -4.195 1.00 91.38 77 LEU A O 1
ATOM 619 N N . GLU A 1 78 ? 5.291 -13.767 -6.146 1.00 91.44 78 GLU A N 1
ATOM 620 C CA . GLU A 1 78 ? 3.822 -13.887 -6.211 1.00 91.44 78 GLU A CA 1
ATOM 621 C C . GLU A 1 78 ? 3.300 -14.645 -4.978 1.00 91.44 78 GLU A C 1
ATOM 623 O O . GLU A 1 78 ? 2.446 -14.124 -4.263 1.00 91.44 78 GLU A O 1
ATOM 628 N N . ALA A 1 79 ? 3.908 -15.787 -4.636 1.00 91.38 79 ALA A N 1
ATOM 629 C CA . ALA A 1 79 ? 3.550 -16.562 -3.445 1.00 91.38 79 ALA A CA 1
ATOM 630 C C . ALA A 1 79 ? 3.723 -15.763 -2.139 1.00 91.38 79 ALA A C 1
ATOM 632 O O . ALA A 1 79 ? 2.818 -15.714 -1.311 1.00 91.38 79 ALA A O 1
ATOM 633 N N . LYS A 1 80 ? 4.844 -15.047 -1.972 1.00 91.56 80 LYS A N 1
ATOM 634 C CA . LYS A 1 80 ? 5.050 -14.180 -0.794 1.00 91.56 80 LYS A CA 1
ATOM 635 C C . LYS A 1 80 ? 4.008 -13.070 -0.691 1.00 91.56 80 LYS A C 1
ATOM 637 O O . LYS A 1 80 ? 3.607 -12.699 0.408 1.00 91.56 80 LYS A O 1
ATOM 642 N N . VAL A 1 81 ? 3.615 -12.493 -1.825 1.00 91.25 81 VAL A N 1
ATOM 643 C CA . VAL A 1 81 ? 2.579 -11.457 -1.880 1.00 91.25 81 VAL A C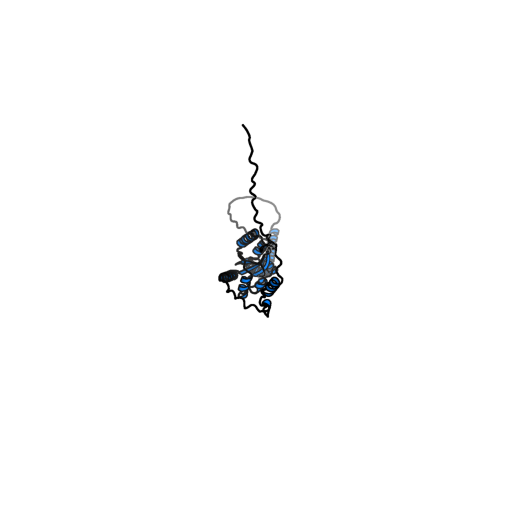A 1
ATOM 644 C C . VAL A 1 81 ? 1.236 -12.045 -1.447 1.00 91.25 81 VAL A C 1
ATOM 646 O O . VAL A 1 81 ? 0.543 -11.433 -0.635 1.00 91.25 81 VAL A O 1
ATOM 649 N N . GLU A 1 82 ? 0.893 -13.242 -1.925 1.00 90.62 82 GLU A N 1
ATOM 650 C CA . GLU A 1 82 ? -0.298 -13.968 -1.480 1.00 90.62 82 GLU A CA 1
ATOM 651 C C . GLU A 1 82 ? -0.293 -14.231 0.024 1.00 90.62 82 GLU A C 1
ATOM 653 O O . GLU A 1 82 ? -1.293 -13.950 0.684 1.00 90.62 82 GLU A O 1
ATOM 658 N N . ASP A 1 83 ? 0.818 -14.715 0.578 1.00 91.25 83 ASP A N 1
ATOM 659 C CA . ASP A 1 83 ? 0.941 -15.000 2.011 1.00 91.25 83 ASP A CA 1
ATOM 660 C C . ASP A 1 83 ? 0.716 -13.736 2.848 1.00 91.25 83 ASP A C 1
ATOM 662 O O . ASP A 1 83 ? -0.076 -13.734 3.793 1.00 91.25 83 ASP A O 1
ATOM 666 N N . VAL A 1 84 ? 1.323 -12.615 2.442 1.00 90.44 84 VAL A N 1
ATOM 667 C CA . VAL A 1 84 ? 1.120 -11.314 3.093 1.00 90.44 84 VAL A CA 1
ATOM 668 C C . VAL A 1 84 ? -0.352 -10.898 3.058 1.00 90.44 84 VAL A C 1
ATOM 670 O O . VAL A 1 84 ? -0.870 -10.424 4.070 1.00 90.44 84 VAL A O 1
ATOM 673 N N . PHE A 1 85 ? -1.037 -11.081 1.926 1.00 88.94 85 PHE A N 1
ATOM 674 C CA . PHE A 1 85 ? -2.455 -10.742 1.802 1.00 88.94 85 PHE A CA 1
ATOM 675 C C . PHE A 1 85 ? -3.371 -11.676 2.600 1.00 88.94 85 PHE A C 1
ATOM 677 O O . PHE A 1 85 ? -4.402 -11.219 3.098 1.00 88.94 85 PHE A O 1
ATOM 684 N N . ARG A 1 86 ? -3.006 -12.955 2.748 1.00 88.81 86 ARG A N 1
ATOM 685 C CA . ARG A 1 86 ? -3.739 -13.942 3.560 1.00 88.81 86 ARG A CA 1
ATOM 686 C C . ARG A 1 86 ? -3.603 -13.661 5.055 1.00 88.81 86 ARG A C 1
ATOM 688 O O . ARG A 1 86 ? -4.586 -13.774 5.780 1.00 88.81 86 ARG A O 1
ATOM 695 N N . GLU A 1 87 ? -2.414 -13.272 5.513 1.00 89.00 87 GLU A N 1
ATOM 696 C CA . GLU A 1 87 ? -2.174 -12.922 6.918 1.00 89.00 87 GLU A CA 1
ATOM 697 C C . GLU A 1 87 ? -2.761 -11.560 7.315 1.00 89.00 87 GLU A C 1
ATOM 699 O O . GLU A 1 87 ? -3.017 -11.307 8.496 1.00 89.00 87 GLU A O 1
ATOM 704 N N . SER A 1 88 ? -2.936 -10.651 6.355 1.00 88.62 88 SER A N 1
ATOM 705 C CA . SER A 1 88 ? -3.392 -9.291 6.630 1.00 88.62 88 SER A CA 1
ATOM 706 C C . SER A 1 88 ? -4.915 -9.182 6.676 1.00 88.62 88 SER A C 1
ATOM 708 O O . SER A 1 88 ? -5.600 -9.512 5.712 1.00 88.62 88 SER A O 1
ATOM 710 N N . THR A 1 89 ? -5.451 -8.614 7.758 1.00 88.31 89 THR A N 1
ATOM 711 C CA . THR A 1 89 ? -6.869 -8.216 7.835 1.00 88.31 89 THR A CA 1
ATOM 712 C C . THR A 1 89 ? -7.088 -6.787 7.343 1.00 88.31 89 THR A C 1
ATOM 714 O O . THR A 1 89 ? -8.207 -6.402 7.013 1.00 88.31 89 THR A O 1
ATOM 717 N N . MET A 1 90 ? -6.039 -5.962 7.360 1.00 90.19 90 MET A N 1
ATOM 718 C CA . MET A 1 90 ? -6.066 -4.573 6.915 1.00 90.19 90 MET A CA 1
ATOM 719 C C . MET A 1 90 ? -4.926 -4.322 5.934 1.00 90.19 90 MET A C 1
ATOM 721 O O . MET A 1 90 ? -3.760 -4.579 6.242 1.00 90.19 90 MET A O 1
ATOM 725 N N . ILE A 1 91 ? -5.276 -3.748 4.786 1.00 91.88 91 ILE A N 1
ATOM 726 C CA . ILE A 1 91 ? -4.367 -3.384 3.704 1.00 91.88 91 ILE A CA 1
ATOM 727 C C . ILE A 1 91 ? -4.623 -1.917 3.369 1.00 91.88 91 ILE A C 1
ATOM 729 O O . ILE A 1 91 ? -5.742 -1.538 3.043 1.00 91.88 91 ILE A O 1
ATOM 733 N N . ALA A 1 92 ? -3.599 -1.077 3.409 1.00 92.25 92 ALA A N 1
ATOM 734 C CA . ALA A 1 92 ? -3.682 0.303 2.947 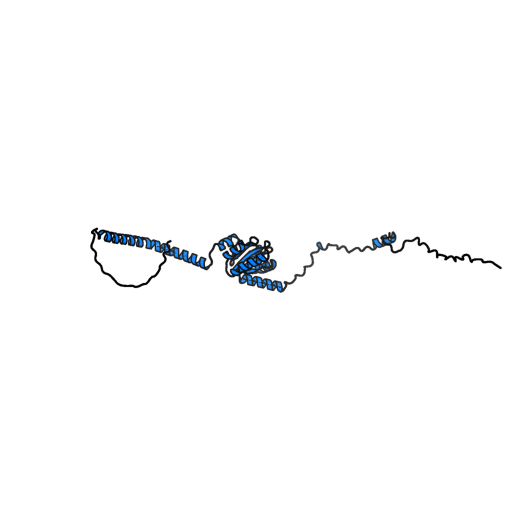1.00 92.25 92 ALA A CA 1
ATOM 735 C C . ALA A 1 92 ? -2.675 0.537 1.822 1.00 92.25 92 ALA A C 1
ATOM 737 O O . ALA A 1 92 ? -1.511 0.144 1.930 1.00 92.25 92 ALA A O 1
ATOM 738 N N . VAL A 1 93 ? -3.133 1.174 0.746 1.00 92.69 93 VAL A N 1
ATOM 739 C CA . VAL A 1 93 ? -2.332 1.480 -0.439 1.00 92.69 93 VAL A CA 1
ATOM 740 C C . VAL A 1 93 ? -1.995 2.962 -0.438 1.00 92.69 93 VAL A C 1
ATOM 742 O O . VAL A 1 93 ? -2.868 3.833 -0.355 1.00 92.69 93 VAL A O 1
ATOM 745 N N . PHE A 1 94 ? -0.704 3.236 -0.552 1.00 92.19 94 PHE A N 1
ATOM 746 C CA . PHE A 1 94 ? -0.153 4.576 -0.591 1.00 92.19 94 PHE A CA 1
ATOM 747 C C . PHE A 1 94 ? 0.636 4.785 -1.872 1.00 92.19 94 PHE A C 1
ATOM 749 O O . PHE A 1 94 ? 1.416 3.923 -2.271 1.00 92.19 94 PHE A O 1
ATOM 756 N N . GLN A 1 95 ? 0.496 5.962 -2.462 1.00 91.31 95 GLN A N 1
ATOM 757 C CA . GLN A 1 95 ? 1.327 6.398 -3.569 1.00 91.31 95 GLN A CA 1
ATOM 758 C C . GLN A 1 95 ? 2.591 7.071 -3.033 1.00 91.31 95 GLN A C 1
ATOM 760 O O . GLN A 1 95 ? 2.537 7.906 -2.123 1.00 91.31 95 GLN A O 1
ATOM 765 N N . ASN A 1 96 ? 3.738 6.710 -3.605 1.00 88.44 96 ASN A N 1
ATOM 766 C CA . ASN A 1 96 ? 5.007 7.354 -3.296 1.00 88.44 96 ASN A CA 1
ATOM 767 C C . ASN A 1 96 ? 5.187 8.623 -4.142 1.00 88.44 96 ASN A C 1
ATOM 769 O O . ASN A 1 96 ? 5.355 8.521 -5.357 1.00 88.44 96 ASN A O 1
ATOM 773 N N . CYS A 1 97 ? 5.224 9.800 -3.510 1.00 84.88 97 CYS A N 1
ATOM 774 C CA . CYS A 1 97 ? 5.470 11.083 -4.180 1.00 84.88 97 CYS A CA 1
ATOM 775 C C . CYS A 1 97 ? 6.895 11.618 -3.938 1.00 84.88 97 CYS A C 1
ATOM 777 O O . CYS A 1 97 ? 7.088 12.826 -3.828 1.00 84.88 97 CYS A O 1
ATOM 779 N N . SER A 1 98 ? 7.894 10.726 -3.920 1.00 83.81 98 SER A N 1
ATOM 780 C CA . SER A 1 98 ? 9.333 11.014 -3.734 1.00 83.81 98 SER A CA 1
ATOM 781 C C . SER A 1 98 ? 9.790 11.130 -2.276 1.00 83.81 98 SER A C 1
ATOM 783 O O . SER A 1 98 ? 10.362 12.136 -1.862 1.00 83.81 98 SER A O 1
ATOM 785 N N . LEU A 1 99 ? 9.595 10.056 -1.509 1.00 86.75 99 LEU A N 1
ATOM 786 C CA . LEU A 1 99 ? 10.169 9.908 -0.170 1.00 86.75 99 LEU A CA 1
ATOM 787 C C . LEU A 1 99 ? 11.696 9.769 -0.162 1.00 86.75 99 LEU A C 1
ATOM 789 O O . LEU A 1 99 ? 12.263 8.919 -0.852 1.00 86.75 99 LEU A O 1
ATOM 793 N N . LYS A 1 100 ? 12.370 10.513 0.726 1.00 90.88 100 LYS A N 1
ATOM 794 C CA . LYS A 1 100 ? 13.790 10.273 1.045 1.00 90.88 100 LYS A CA 1
ATOM 795 C C . LYS A 1 100 ? 13.955 8.984 1.850 1.00 90.88 100 LYS A C 1
ATOM 797 O O . LYS A 1 100 ? 13.173 8.702 2.755 1.00 90.88 100 LYS A O 1
ATOM 802 N N . MET A 1 101 ? 15.059 8.265 1.634 1.00 91.00 101 MET A N 1
ATOM 803 C CA . MET A 1 101 ? 15.348 7.014 2.357 1.00 91.00 101 MET A CA 1
ATOM 804 C C . MET A 1 101 ? 15.350 7.181 3.885 1.00 91.00 101 MET A C 1
ATOM 806 O O . MET A 1 101 ? 14.797 6.345 4.594 1.00 91.00 101 MET A O 1
ATOM 810 N N . LYS A 1 102 ? 15.907 8.283 4.410 1.00 92.25 102 LYS A N 1
ATOM 811 C CA . LYS A 1 102 ? 15.901 8.572 5.858 1.00 92.25 102 LYS A CA 1
ATOM 812 C C . LYS A 1 102 ? 14.476 8.661 6.419 1.00 92.25 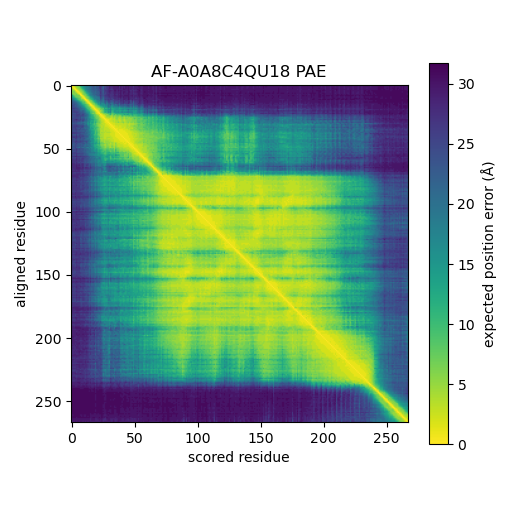102 LYS A C 1
ATOM 814 O O . LYS A 1 102 ? 14.186 8.101 7.471 1.00 92.25 102 LYS A O 1
ATOM 819 N N . GLU A 1 103 ? 13.585 9.336 5.698 1.00 91.31 103 GLU A N 1
ATOM 820 C CA . GLU A 1 103 ? 12.181 9.504 6.084 1.00 91.31 103 GLU A CA 1
ATOM 821 C C . GLU A 1 103 ? 11.416 8.183 5.973 1.00 91.31 103 GLU A C 1
ATOM 823 O O . GLU A 1 103 ? 10.638 7.849 6.866 1.00 91.31 103 GLU A O 1
ATOM 828 N N . PHE A 1 104 ? 11.714 7.380 4.949 1.00 91.19 104 PHE A N 1
ATOM 829 C CA . PHE A 1 104 ? 11.164 6.036 4.791 1.00 91.19 104 PHE A CA 1
ATOM 830 C C . PHE A 1 104 ? 11.514 5.117 5.973 1.00 91.19 104 PHE A C 1
ATOM 832 O O . PHE A 1 104 ? 10.629 4.464 6.526 1.00 91.19 104 PHE A O 1
ATOM 839 N N . PHE A 1 105 ? 12.771 5.107 6.430 1.00 92.56 105 PHE A N 1
ATOM 840 C CA . PHE A 1 105 ? 13.162 4.320 7.606 1.00 92.56 105 PHE A CA 1
ATOM 841 C C . PHE A 1 105 ? 12.484 4.811 8.891 1.00 92.56 105 PHE A C 1
ATOM 843 O O . PHE A 1 105 ? 12.046 3.997 9.705 1.00 92.56 105 PHE A O 1
ATOM 850 N N . LEU A 1 106 ? 12.335 6.129 9.066 1.00 93.00 106 LEU A N 1
ATOM 851 C CA . LEU A 1 106 ? 11.608 6.695 10.207 1.00 93.00 106 LEU A CA 1
ATOM 852 C C . LEU A 1 106 ? 10.124 6.314 10.186 1.00 93.00 106 LEU A C 1
ATOM 854 O O . LEU A 1 106 ? 9.568 5.971 11.232 1.00 93.00 106 LEU A O 1
ATOM 858 N N . LEU A 1 107 ? 9.488 6.344 9.014 1.00 92.25 107 LEU A N 1
ATOM 859 C CA . LEU A 1 107 ? 8.117 5.878 8.822 1.00 92.25 107 LEU A CA 1
ATOM 860 C C . LEU A 1 107 ? 7.998 4.395 9.175 1.00 92.25 107 LEU A C 1
ATOM 862 O O . LEU A 1 107 ? 7.143 4.024 9.978 1.00 92.25 107 LEU A O 1
ATOM 866 N N . GLN A 1 108 ? 8.877 3.557 8.626 1.00 91.75 108 GLN A N 1
ATOM 867 C CA . GLN A 1 108 ? 8.870 2.121 8.882 1.00 91.75 108 GLN A CA 1
ATOM 868 C C . GLN A 1 108 ? 9.066 1.826 10.374 1.00 91.75 108 GLN A C 1
ATOM 870 O O . GLN A 1 108 ? 8.373 0.979 10.930 1.00 91.75 108 GLN A O 1
ATOM 875 N N . HIS A 1 109 ? 9.957 2.552 11.051 1.00 93.25 109 HIS A N 1
ATOM 876 C CA . HIS A 1 109 ? 10.162 2.420 12.489 1.00 93.25 109 HIS A CA 1
ATOM 877 C C . HIS A 1 109 ? 8.916 2.822 13.292 1.00 93.25 109 HIS A C 1
ATOM 879 O O . HIS A 1 109 ? 8.508 2.084 14.187 1.00 93.25 109 HIS A O 1
ATOM 885 N N . LYS A 1 110 ? 8.264 3.946 12.957 1.00 92.00 110 LYS A N 1
ATOM 886 C CA . LYS A 1 110 ? 7.004 4.359 13.602 1.00 92.00 110 LYS A CA 1
ATOM 887 C C . LYS A 1 110 ? 5.909 3.306 13.418 1.00 92.00 110 LYS A C 1
ATOM 889 O O . LYS A 1 110 ? 5.236 2.968 14.382 1.00 92.00 110 LYS A O 1
ATOM 894 N N . LEU A 1 111 ? 5.761 2.761 12.213 1.00 92.12 111 LEU A N 1
ATOM 895 C CA . LEU A 1 111 ? 4.743 1.755 11.897 1.00 92.12 111 LEU A CA 1
ATOM 896 C C . LEU A 1 111 ? 5.021 0.400 12.560 1.00 92.12 111 LEU A C 1
ATOM 898 O O . LEU A 1 111 ? 4.091 -0.233 13.061 1.00 92.12 111 LEU A O 1
ATOM 902 N N . LYS A 1 112 ? 6.293 -0.001 12.671 1.00 91.12 112 LYS A N 1
ATOM 903 C CA . LYS A 1 112 ? 6.693 -1.221 13.389 1.00 91.12 112 LYS A CA 1
ATOM 904 C C . LYS A 1 112 ? 6.297 -1.192 14.866 1.00 91.12 112 LYS A C 1
ATOM 906 O O . LYS A 1 112 ? 5.854 -2.218 15.367 1.00 91.12 112 LYS A O 1
ATOM 911 N N . LYS A 1 113 ? 6.361 -0.034 15.542 1.00 90.12 113 LYS A N 1
ATOM 912 C CA . LYS A 1 113 ? 5.886 0.107 16.939 1.00 90.12 113 LYS A CA 1
ATOM 913 C C . LYS A 1 113 ? 4.410 -0.263 17.107 1.00 90.12 113 LYS A C 1
ATOM 915 O O . LYS A 1 113 ? 4.007 -0.714 18.171 1.00 90.12 113 LYS A O 1
ATOM 920 N N . HIS A 1 114 ? 3.624 -0.080 16.052 1.00 88.81 114 HIS A N 1
ATOM 921 C CA . HIS A 1 114 ? 2.193 -0.365 16.018 1.00 88.81 114 HIS A CA 1
ATOM 922 C C . HIS A 1 114 ? 1.867 -1.743 15.410 1.00 88.81 114 HIS A C 1
ATOM 924 O O . HIS A 1 114 ? 0.697 -2.108 15.302 1.00 88.81 114 HIS A O 1
ATOM 930 N N . GLY A 1 115 ? 2.881 -2.528 15.019 1.00 87.75 115 GLY A N 1
ATOM 931 C CA . GLY A 1 115 ? 2.696 -3.827 14.364 1.00 87.75 115 GLY A CA 1
ATOM 932 C C . GLY A 1 115 ? 2.198 -3.721 12.918 1.00 87.75 115 GLY A C 1
ATOM 933 O O . GLY A 1 115 ? 1.489 -4.603 12.436 1.00 87.75 115 GLY A O 1
ATOM 934 N N . ILE A 1 116 ? 2.522 -2.624 12.228 1.00 92.00 116 ILE A N 1
ATOM 935 C CA . ILE A 1 116 ? 2.180 -2.411 10.819 1.00 92.00 116 ILE A CA 1
ATOM 936 C C . ILE A 1 116 ? 3.442 -2.631 9.980 1.00 92.00 116 ILE A C 1
ATOM 938 O O . ILE A 1 116 ? 4.463 -1.969 10.187 1.00 92.00 116 ILE A O 1
ATOM 942 N N . ALA A 1 117 ? 3.371 -3.560 9.028 1.00 91.19 117 ALA A N 1
ATOM 943 C CA . ALA A 1 117 ? 4.453 -3.839 8.093 1.00 91.19 117 ALA A CA 1
ATOM 944 C C . ALA A 1 117 ? 4.301 -2.983 6.830 1.00 91.19 117 ALA A C 1
ATOM 946 O O . ALA A 1 117 ? 3.195 -2.797 6.325 1.00 91.19 117 ALA A O 1
ATOM 947 N N . VAL A 1 118 ? 5.422 -2.468 6.322 1.00 91.88 118 VAL A N 1
ATOM 948 C CA . VAL A 1 118 ? 5.482 -1.732 5.052 1.00 91.88 118 VAL A CA 1
ATOM 949 C C . VAL A 1 118 ? 6.157 -2.622 4.027 1.00 91.88 118 VAL A C 1
ATOM 951 O O . VAL A 1 118 ? 7.326 -2.970 4.199 1.00 91.88 118 VAL A O 1
ATOM 954 N N . ASN A 1 119 ? 5.428 -2.946 2.967 1.00 91.56 119 ASN A N 1
ATOM 955 C CA . ASN A 1 119 ? 5.886 -3.772 1.865 1.00 91.56 119 ASN A CA 1
ATOM 956 C C . ASN A 1 119 ? 5.877 -2.971 0.561 1.00 91.56 119 ASN A C 1
ATOM 958 O O . ASN A 1 119 ? 5.001 -2.138 0.313 1.00 91.56 119 ASN A O 1
ATOM 962 N N . VAL A 1 120 ? 6.875 -3.236 -0.278 1.00 90.19 120 VAL A N 1
ATOM 963 C CA . VAL A 1 120 ? 6.975 -2.689 -1.632 1.00 90.19 120 VAL A CA 1
ATOM 964 C C . VAL A 1 120 ? 6.818 -3.850 -2.587 1.00 90.19 120 VAL A C 1
ATOM 966 O O . VAL A 1 120 ? 7.605 -4.794 -2.543 1.00 90.19 120 VAL A O 1
ATOM 969 N N . PHE A 1 121 ? 5.817 -3.772 -3.451 1.00 88.44 121 PHE A N 1
ATOM 970 C CA . PHE A 1 121 ? 5.561 -4.802 -4.442 1.00 88.44 121 PHE A CA 1
ATOM 971 C C . PHE A 1 121 ? 5.586 -4.199 -5.842 1.00 88.44 121 PHE A C 1
ATOM 973 O O . PHE A 1 121 ? 5.164 -3.060 -6.051 1.00 88.44 121 PHE A O 1
ATOM 980 N N . GLY A 1 122 ? 6.081 -4.969 -6.811 1.00 86.62 122 GLY A N 1
ATOM 981 C CA . GLY A 1 122 ? 5.997 -4.588 -8.216 1.00 86.62 122 GLY A CA 1
ATOM 982 C C . GLY A 1 122 ? 4.540 -4.586 -8.673 1.00 86.62 122 GLY A C 1
ATOM 983 O O . GLY A 1 122 ? 3.804 -5.528 -8.381 1.00 86.62 122 GLY A O 1
ATOM 984 N N . SER A 1 123 ? 4.129 -3.558 -9.418 1.00 88.12 123 SER A N 1
ATOM 985 C CA . SER A 1 123 ? 2.739 -3.412 -9.871 1.00 88.12 123 SER A CA 1
ATOM 986 C C . SER A 1 123 ? 2.260 -4.645 -10.639 1.00 88.12 123 SER A C 1
ATOM 988 O O . SER A 1 123 ? 1.216 -5.194 -10.313 1.00 88.12 123 SER A O 1
ATOM 990 N N . LYS A 1 124 ? 3.059 -5.148 -11.587 1.00 88.12 124 LYS A N 1
ATOM 991 C CA . LYS A 1 124 ? 2.737 -6.350 -12.377 1.00 88.12 124 LYS A CA 1
ATOM 992 C C . LYS A 1 124 ? 2.434 -7.576 -11.508 1.00 88.12 124 LYS A C 1
ATOM 994 O O . LYS A 1 124 ? 1.451 -8.259 -11.758 1.00 88.12 124 LYS A O 1
ATOM 999 N N . MET A 1 125 ? 3.239 -7.802 -10.470 1.00 88.12 125 MET A N 1
ATOM 1000 C CA . MET A 1 125 ? 3.102 -8.948 -9.562 1.00 88.12 125 MET A CA 1
ATOM 1001 C C . MET A 1 125 ? 1.792 -8.872 -8.781 1.00 88.12 125 MET A C 1
ATOM 1003 O O . MET A 1 125 ? 1.037 -9.836 -8.711 1.00 88.12 125 MET A O 1
ATOM 1007 N N . VAL A 1 126 ? 1.495 -7.687 -8.244 1.00 90.00 126 VAL A N 1
ATOM 1008 C CA . VAL A 1 126 ? 0.253 -7.433 -7.513 1.00 90.00 126 VAL A CA 1
ATOM 1009 C C . VAL A 1 126 ? -0.957 -7.569 -8.436 1.00 90.00 126 VAL A C 1
ATOM 1011 O O . VAL A 1 126 ? -1.956 -8.152 -8.037 1.00 90.00 126 VAL A O 1
ATOM 1014 N N . HIS A 1 127 ? -0.865 -7.099 -9.683 1.00 89.31 127 HIS A N 1
ATOM 1015 C CA . HIS A 1 127 ? -1.928 -7.263 -10.680 1.00 89.31 127 HIS A CA 1
ATOM 1016 C C . HIS A 1 127 ? -2.224 -8.730 -10.997 1.00 89.31 127 HIS A C 1
ATOM 1018 O O . HIS A 1 127 ? -3.389 -9.063 -11.190 1.00 89.31 127 HIS A O 1
ATOM 1024 N N . THR A 1 128 ? -1.218 -9.606 -11.045 1.00 88.56 128 THR A N 1
ATOM 1025 C CA . THR A 1 128 ? -1.449 -11.051 -11.201 1.00 88.56 128 THR A CA 1
ATOM 1026 C C . THR A 1 128 ? -2.165 -11.611 -9.972 1.00 88.56 128 THR A C 1
ATOM 1028 O O . THR A 1 128 ? -3.257 -12.149 -10.096 1.00 88.56 128 THR A O 1
ATOM 1031 N N . VAL A 1 129 ? -1.609 -11.389 -8.778 1.00 89.12 129 VAL A N 1
ATOM 1032 C CA . VAL A 1 129 ? -2.130 -11.963 -7.524 1.00 89.12 129 VAL A CA 1
ATOM 1033 C C . VAL A 1 129 ? -3.542 -11.459 -7.184 1.00 89.12 129 VAL A C 1
ATOM 1035 O O . VAL A 1 129 ? -4.384 -12.194 -6.670 1.00 89.12 129 VAL A O 1
ATOM 1038 N N . LEU A 1 130 ? -3.848 -10.193 -7.470 1.00 86.94 130 LEU A N 1
ATOM 1039 C CA . LEU A 1 130 ? -5.159 -9.611 -7.174 1.00 86.94 130 LEU A CA 1
ATOM 1040 C C . LEU A 1 130 ? -6.269 -10.060 -8.128 1.00 86.94 130 LEU A C 1
ATOM 1042 O O . LEU A 1 130 ? -7.439 -9.937 -7.772 1.00 86.94 130 LEU A O 1
ATOM 1046 N N . LYS A 1 131 ? -5.936 -10.565 -9.323 1.00 85.50 131 LYS A N 1
ATOM 1047 C CA . LYS A 1 131 ? -6.939 -11.145 -10.232 1.00 85.50 131 LYS A CA 1
ATOM 1048 C C . LYS A 1 131 ? -7.494 -12.454 -9.687 1.00 85.50 131 LYS A C 1
ATOM 1050 O O . LYS A 1 131 ? -8.690 -12.688 -9.813 1.00 85.50 131 LYS A O 1
ATOM 1055 N N . ASP A 1 132 ? -6.639 -13.237 -9.040 1.00 82.12 132 ASP A N 1
ATOM 1056 C CA . ASP A 1 132 ? -6.981 -14.572 -8.548 1.00 82.12 132 ASP A CA 1
ATOM 1057 C C . ASP A 1 132 ? -7.577 -14.542 -7.127 1.00 82.12 132 ASP A C 1
ATOM 1059 O O . ASP A 1 132 ? -8.147 -15.523 -6.651 1.00 82.12 132 ASP A O 1
ATOM 1063 N N . THR A 1 133 ? -7.477 -13.404 -6.429 1.00 83.00 133 THR A N 1
ATOM 1064 C CA . THR A 1 133 ? -7.922 -13.251 -5.038 1.00 83.00 133 THR A CA 1
ATOM 1065 C C . THR A 1 133 ? -9.199 -12.417 -4.902 1.00 83.00 133 THR A C 1
ATOM 1067 O O . THR A 1 133 ? -9.652 -11.723 -5.810 1.00 83.00 133 THR A O 1
ATOM 1070 N N . LYS A 1 134 ? -9.791 -12.437 -3.700 1.00 81.44 134 LYS A N 1
ATOM 1071 C CA . LYS A 1 134 ? -11.031 -11.711 -3.348 1.00 81.44 134 LYS A CA 1
ATOM 1072 C C . LYS A 1 134 ? -10.913 -10.182 -3.466 1.00 81.44 134 LYS A C 1
ATOM 1074 O O . LYS A 1 134 ? -11.911 -9.474 -3.353 1.00 81.44 134 LYS A O 1
ATOM 1079 N N . TYR A 1 135 ? -9.705 -9.667 -3.676 1.00 81.88 135 TYR A N 1
ATOM 1080 C CA . TYR A 1 135 ? -9.371 -8.248 -3.640 1.00 81.88 135 TYR A CA 1
ATOM 1081 C C . TYR A 1 135 ? -9.286 -7.595 -5.028 1.00 81.88 135 TYR A C 1
ATOM 1083 O O . TYR A 1 135 ? -8.569 -6.610 -5.205 1.00 81.88 135 TYR A O 1
ATOM 1091 N N . HIS A 1 136 ? -10.061 -8.079 -6.002 1.00 83.38 136 HIS A N 1
ATOM 1092 C CA . HIS A 1 136 ? -10.114 -7.526 -7.362 1.00 83.38 136 HIS A CA 1
ATOM 1093 C C . HIS A 1 136 ? -10.335 -5.999 -7.394 1.00 83.38 136 HIS A C 1
ATOM 1095 O O . HIS A 1 136 ? -9.749 -5.279 -8.198 1.00 83.38 136 HIS A O 1
ATOM 1101 N N . ASN A 1 137 ? -11.109 -5.476 -6.441 1.00 84.50 137 ASN A N 1
ATOM 1102 C CA . ASN A 1 137 ? -11.425 -4.049 -6.341 1.00 84.50 137 ASN A CA 1
ATOM 1103 C C . ASN A 1 137 ? -10.206 -3.156 -6.019 1.00 84.50 137 ASN A C 1
ATOM 1105 O O . ASN A 1 137 ? -10.302 -1.938 -6.149 1.00 84.50 137 ASN A O 1
ATOM 1109 N N . LEU A 1 138 ? -9.069 -3.728 -5.593 1.00 85.12 138 LEU A N 1
ATOM 1110 C CA . LEU A 1 138 ? -7.834 -2.981 -5.320 1.00 85.12 138 LEU A CA 1
ATOM 1111 C C . LEU A 1 138 ? -6.963 -2.759 -6.565 1.00 85.12 138 LEU A C 1
ATOM 1113 O O . LEU A 1 138 ? -6.097 -1.886 -6.534 1.00 85.12 138 LEU A O 1
ATOM 1117 N N . LEU A 1 139 ? -7.191 -3.493 -7.661 1.00 86.00 139 LEU A N 1
ATOM 1118 C CA . LEU A 1 139 ? -6.425 -3.377 -8.909 1.00 86.00 139 LEU A CA 1
ATOM 1119 C C . LEU A 1 139 ? -6.216 -1.932 -9.408 1.00 86.00 139 LEU A C 1
ATOM 1121 O O . LEU A 1 139 ? -5.071 -1.591 -9.720 1.00 86.00 139 LEU A O 1
ATOM 1125 N N . PRO A 1 140 ? -7.241 -1.052 -9.465 1.00 87.38 140 PRO A N 1
ATOM 1126 C CA . PRO A 1 140 ? -7.055 0.305 -9.983 1.00 87.38 140 PRO A CA 1
ATOM 1127 C C . PRO A 1 140 ? -6.171 1.191 -9.096 1.00 87.38 140 PRO A C 1
ATOM 1129 O O . PRO A 1 140 ? -5.665 2.204 -9.571 1.00 87.38 140 PRO A O 1
ATOM 1132 N N . LEU A 1 141 ? -5.947 0.829 -7.828 1.00 87.25 141 LEU A N 1
ATOM 1133 C CA . LEU A 1 141 ? -5.063 1.587 -6.937 1.00 87.25 141 LEU A CA 1
ATOM 1134 C C . LEU A 1 141 ? -3.581 1.303 -7.215 1.00 87.25 141 LEU A C 1
ATOM 1136 O O . LEU A 1 141 ? -2.724 2.110 -6.865 1.00 87.25 141 LEU A O 1
ATOM 1140 N N . PHE A 1 142 ? -3.265 0.174 -7.856 1.00 87.75 142 PHE A N 1
ATOM 1141 C CA . PHE A 1 142 ? -1.893 -0.262 -8.117 1.00 87.75 142 PHE A CA 1
ATOM 1142 C C . PHE A 1 142 ? -1.342 0.276 -9.441 1.00 87.75 142 PHE A C 1
ATOM 1144 O O . PHE A 1 142 ? -0.890 -0.476 -10.310 1.00 87.75 142 PHE A O 1
ATOM 1151 N N . LEU A 1 143 ? -1.347 1.601 -9.581 1.00 84.94 143 LEU A N 1
ATOM 1152 C CA . LEU A 1 143 ? -0.749 2.316 -10.707 1.00 84.94 143 LEU A CA 1
ATOM 1153 C C . LEU A 1 143 ? 0.519 3.045 -10.242 1.00 84.94 143 LEU A C 1
ATOM 1155 O O . LEU A 1 143 ? 0.487 3.818 -9.289 1.00 84.94 143 LEU A O 1
ATOM 1159 N N . GLY A 1 144 ? 1.655 2.774 -10.888 1.00 84.38 144 GLY A N 1
ATOM 1160 C CA . GLY A 1 144 ? 2.945 3.378 -10.536 1.00 84.38 144 GLY A CA 1
ATOM 1161 C C . GLY A 1 144 ? 3.595 2.815 -9.264 1.00 84.38 144 GLY A C 1
ATOM 1162 O O . GLY A 1 144 ? 3.441 1.637 -8.930 1.00 84.38 144 GLY A O 1
ATOM 1163 N N . SER A 1 145 ? 4.374 3.662 -8.587 1.00 86.62 145 SER A N 1
ATOM 1164 C CA . SER A 1 145 ? 5.143 3.309 -7.388 1.00 86.62 145 SER A CA 1
ATOM 1165 C C . SER A 1 145 ? 4.277 3.387 -6.135 1.00 86.62 145 SER A C 1
ATOM 1167 O O . SER A 1 145 ? 3.994 4.478 -5.634 1.00 86.62 145 SER A O 1
ATOM 1169 N N . ASN A 1 146 ? 3.899 2.222 -5.611 1.00 90.75 146 ASN A N 1
ATOM 1170 C CA . ASN A 1 146 ? 2.999 2.109 -4.469 1.00 90.75 146 ASN A CA 1
ATOM 1171 C C . ASN A 1 146 ? 3.666 1.422 -3.275 1.00 90.75 146 ASN A C 1
ATOM 1173 O O . ASN A 1 146 ? 4.422 0.460 -3.425 1.00 90.75 146 ASN A O 1
ATOM 1177 N N . TYR A 1 147 ? 3.340 1.905 -2.081 1.00 91.69 147 TYR A N 1
ATOM 1178 C CA . TYR A 1 147 ? 3.626 1.254 -0.811 1.00 91.69 147 TYR A CA 1
ATOM 1179 C C . TYR A 1 147 ? 2.364 0.569 -0.305 1.00 91.69 147 TYR A C 1
ATOM 1181 O O . TYR A 1 147 ? 1.296 1.181 -0.241 1.00 91.69 147 TYR A O 1
ATOM 1189 N N . VAL A 1 148 ? 2.499 -0.690 0.098 1.00 91.88 148 VAL A N 1
ATOM 1190 C CA . VAL A 1 148 ? 1.425 -1.434 0.751 1.00 91.88 148 VAL A CA 1
ATOM 1191 C C . VAL A 1 148 ? 1.744 -1.525 2.227 1.00 91.88 148 VAL A C 1
ATOM 1193 O O . VAL A 1 148 ? 2.795 -2.028 2.621 1.00 91.88 148 VAL A O 1
ATOM 1196 N N . MET A 1 149 ? 0.833 -1.033 3.053 1.00 92.94 149 MET A N 1
ATOM 1197 C CA . MET A 1 149 ? 0.919 -1.185 4.496 1.00 92.94 149 MET A CA 1
ATOM 1198 C C . MET A 1 149 ? -0.075 -2.251 4.927 1.00 92.94 149 MET A C 1
ATOM 1200 O O . MET A 1 149 ? -1.281 -2.092 4.745 1.00 92.94 149 MET A O 1
ATOM 1204 N N . THR A 1 150 ? 0.442 -3.338 5.483 1.00 91.88 150 THR A N 1
ATOM 1205 C CA . THR A 1 150 ? -0.351 -4.482 5.930 1.00 91.88 150 THR A CA 1
ATOM 1206 C C . THR A 1 150 ? -0.307 -4.599 7.441 1.00 91.88 150 THR A C 1
ATOM 1208 O O . THR A 1 150 ? 0.741 -4.420 8.068 1.00 91.88 150 THR A O 1
ATOM 1211 N N . SER A 1 151 ? -1.446 -4.932 8.037 1.00 91.12 151 SER A N 1
ATOM 1212 C CA . SER A 1 151 ? -1.530 -5.242 9.460 1.00 91.12 151 SER A CA 1
ATOM 1213 C C . SER A 1 151 ? -2.460 -6.422 9.717 1.00 91.12 151 SER A C 1
ATOM 1215 O O . SER A 1 151 ? -3.441 -6.624 8.995 1.00 91.12 151 SER A O 1
ATOM 1217 N N . LYS A 1 152 ? -2.136 -7.181 10.769 1.00 87.75 152 LYS A N 1
ATOM 1218 C CA . LYS A 1 152 ? -2.951 -8.288 11.292 1.00 87.75 152 LYS A CA 1
ATOM 1219 C C . LYS A 1 152 ? -4.171 -7.797 12.077 1.00 87.75 152 LYS A C 1
ATOM 1221 O O . LYS A 1 152 ? -5.133 -8.532 12.227 1.00 87.75 152 LYS A O 1
ATOM 1226 N N . GLU A 1 153 ? -4.128 -6.559 12.573 1.00 84.50 153 GLU A N 1
ATOM 1227 C CA . GLU A 1 153 ? -5.225 -5.910 13.295 1.00 84.50 153 GLU A CA 1
ATOM 1228 C C . GLU A 1 153 ? -5.537 -4.553 12.649 1.00 84.50 153 GLU A C 1
ATOM 1230 O O . GLU A 1 153 ? -4.639 -3.824 12.224 1.00 84.50 153 GLU A O 1
ATOM 1235 N N . ALA A 1 154 ? -6.812 -4.165 12.588 1.00 80.25 154 ALA A N 1
ATOM 1236 C CA . ALA A 1 154 ? -7.240 -2.932 11.922 1.00 80.25 154 ALA A CA 1
ATOM 1237 C C . ALA A 1 154 ? -6.912 -1.653 12.734 1.00 80.25 154 ALA A C 1
ATOM 1239 O O . ALA A 1 154 ? -7.790 -1.002 13.299 1.00 80.25 154 ALA A O 1
ATOM 1240 N N . LYS A 1 155 ? -5.633 -1.258 12.785 1.00 86.31 155 LYS A N 1
ATOM 1241 C CA . LYS A 1 155 ? -5.129 -0.066 13.506 1.00 86.31 155 LYS A CA 1
ATOM 1242 C C . LYS A 1 155 ? -5.071 1.189 12.625 1.00 86.31 155 LYS A C 1
ATOM 1244 O O . LYS A 1 155 ? -4.032 1.837 12.493 1.00 86.31 155 LYS A O 1
ATOM 1249 N N . VAL A 1 156 ? -6.21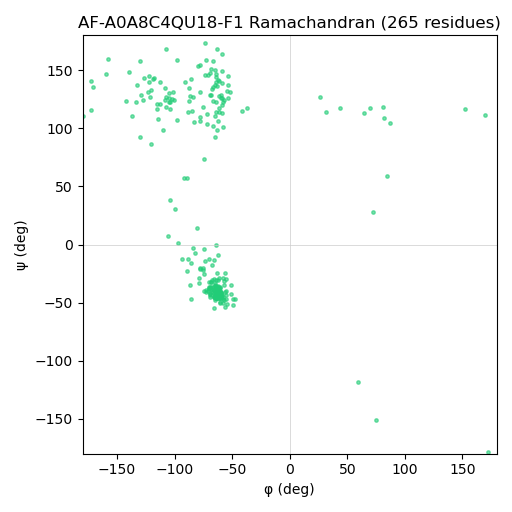1 1.579 12.046 1.00 88.25 156 VAL A N 1
ATOM 1250 C CA . VAL A 1 156 ? -6.302 2.726 11.112 1.00 88.25 156 VAL A CA 1
ATOM 1251 C C . VAL A 1 156 ? -5.921 4.058 11.784 1.00 88.25 156 VAL A C 1
ATOM 1253 O O . VAL A 1 156 ? -5.268 4.905 11.176 1.00 88.25 156 VAL A O 1
ATOM 1256 N N . LYS A 1 157 ? -6.263 4.233 13.068 1.00 88.62 157 LYS A N 1
ATOM 1257 C CA . LYS A 1 157 ? -5.929 5.428 13.870 1.00 88.62 157 LYS A CA 1
ATOM 1258 C C . LYS A 1 157 ? -4.438 5.739 13.887 1.00 88.62 157 LYS A C 1
ATOM 1260 O O . LYS A 1 157 ? -4.018 6.872 13.653 1.00 88.62 157 LYS A O 1
ATOM 1265 N N . GLU A 1 158 ? -3.650 4.723 14.203 1.00 89.44 158 GLU A N 1
ATOM 1266 C CA . GLU A 1 158 ? -2.203 4.827 14.374 1.00 89.44 158 GLU A CA 1
ATOM 1267 C C . GLU A 1 158 ? -1.522 5.011 13.017 1.00 89.44 158 GLU A C 1
ATOM 1269 O O . GLU A 1 158 ? -0.647 5.865 12.878 1.00 89.44 158 GLU A O 1
ATOM 1274 N N . LEU A 1 159 ? -2.021 4.312 11.992 1.00 90.31 159 LEU A N 1
ATOM 1275 C CA . LEU A 1 159 ? -1.601 4.479 10.605 1.00 90.31 159 LEU A CA 1
ATOM 1276 C C . LEU A 1 159 ? -1.760 5.930 10.127 1.00 90.31 159 LEU A C 1
ATOM 1278 O O . LEU A 1 159 ? -0.792 6.541 9.677 1.00 90.31 159 LEU A O 1
ATOM 1282 N N . LEU A 1 160 ? -2.953 6.520 10.267 1.00 90.19 160 LEU A N 1
ATOM 1283 C CA . LEU A 1 160 ? -3.190 7.897 9.820 1.00 90.19 160 LEU A CA 1
ATOM 1284 C C . LEU A 1 160 ? -2.360 8.914 10.610 1.00 90.19 160 LEU A C 1
ATOM 1286 O O . LEU A 1 160 ? -1.897 9.897 10.037 1.00 90.19 160 LEU A O 1
ATOM 1290 N N . ARG A 1 161 ? -2.135 8.690 11.912 1.00 90.31 161 ARG A N 1
ATOM 1291 C CA . ARG A 1 161 ? -1.246 9.543 12.722 1.00 90.31 161 ARG A CA 1
ATOM 1292 C C . ARG A 1 161 ? 0.201 9.477 12.235 1.00 90.31 161 ARG A C 1
ATOM 1294 O O . ARG A 1 161 ? 0.847 10.516 12.146 1.00 90.31 161 ARG A O 1
ATOM 1301 N N . ALA A 1 162 ? 0.692 8.286 11.893 1.00 89.69 162 ALA A N 1
ATOM 1302 C CA . ALA A 1 162 ? 2.039 8.112 11.359 1.00 89.69 162 ALA A CA 1
ATOM 1303 C C . ALA A 1 162 ? 2.198 8.795 9.993 1.00 89.69 162 ALA A C 1
ATOM 1305 O O . ALA A 1 162 ? 3.193 9.483 9.775 1.00 89.69 162 ALA A O 1
ATOM 1306 N N . VAL A 1 163 ? 1.201 8.663 9.113 1.00 89.50 163 VAL A N 1
ATOM 1307 C CA . VAL A 1 163 ? 1.213 9.247 7.761 1.00 89.50 163 VAL A CA 1
ATOM 1308 C C . VAL A 1 163 ? 1.132 10.772 7.796 1.00 89.50 163 VAL A C 1
ATOM 1310 O O . VAL A 1 163 ? 1.819 11.423 7.021 1.00 89.50 163 VAL A O 1
ATOM 1313 N N . LYS A 1 164 ? 0.380 11.372 8.730 1.00 88.44 164 LYS A N 1
ATOM 1314 C CA . LYS A 1 164 ? 0.299 12.842 8.870 1.00 88.44 164 LYS A CA 1
ATOM 1315 C C . LYS A 1 164 ? 1.657 13.522 9.077 1.00 88.44 164 LYS A C 1
ATOM 1317 O O . LYS A 1 164 ? 1.794 14.693 8.748 1.00 88.44 164 LYS A O 1
ATOM 1322 N N . ALA A 1 165 ? 2.653 12.809 9.605 1.00 87.94 165 ALA A N 1
ATOM 1323 C CA . ALA A 1 165 ? 4.005 13.342 9.762 1.00 87.94 165 ALA A CA 1
ATOM 1324 C C . ALA A 1 165 ? 4.783 13.446 8.434 1.00 87.94 165 ALA A C 1
ATOM 1326 O O . ALA A 1 165 ? 5.825 14.094 8.400 1.00 87.94 165 ALA A O 1
ATOM 1327 N N . PHE A 1 166 ? 4.308 12.799 7.365 1.00 88.94 166 PHE A N 1
ATOM 1328 C CA . PHE A 1 166 ? 4.995 12.687 6.081 1.00 88.94 166 PHE A CA 1
ATOM 1329 C C . PHE A 1 166 ? 4.045 13.065 4.929 1.00 88.94 166 PHE A C 1
ATOM 1331 O O . PHE A 1 166 ? 3.346 12.203 4.398 1.00 88.94 166 PHE A O 1
ATOM 1338 N N . PRO A 1 167 ? 4.029 14.335 4.487 1.00 84.31 167 PRO A N 1
ATOM 1339 C CA . PRO A 1 167 ? 3.143 14.787 3.408 1.00 84.31 167 PRO A CA 1
ATOM 1340 C C . PRO A 1 167 ? 3.528 14.239 2.022 1.00 84.31 167 PRO A C 1
ATOM 1342 O O . PRO A 1 167 ? 2.747 14.338 1.084 1.00 84.31 167 PRO A O 1
ATOM 1345 N N . GLN A 1 168 ? 4.720 13.649 1.886 1.00 88.19 168 GLN A N 1
ATOM 1346 C CA . GLN A 1 168 ? 5.231 13.058 0.640 1.00 88.19 168 GLN A CA 1
ATOM 1347 C C . GLN A 1 168 ? 4.565 11.714 0.288 1.00 88.19 168 GLN A C 1
ATOM 1349 O O . GLN A 1 168 ? 4.864 11.124 -0.749 1.00 88.19 168 GLN A O 1
ATOM 1354 N N . ILE A 1 169 ? 3.693 11.199 1.158 1.00 90.25 169 ILE A N 1
ATOM 1355 C CA . ILE A 1 169 ? 2.975 9.943 0.955 1.00 90.25 169 ILE A CA 1
ATOM 1356 C C . ILE A 1 169 ? 1.495 10.251 0.846 1.00 90.25 169 ILE A C 1
ATOM 1358 O O . ILE A 1 169 ? 0.888 10.763 1.788 1.00 90.25 169 ILE A O 1
ATOM 1362 N N . VAL A 1 170 ? 0.898 9.880 -0.281 1.00 89.88 170 VAL A N 1
ATOM 1363 C CA . VAL A 1 170 ? -0.530 10.084 -0.506 1.00 89.88 170 VAL A CA 1
ATOM 1364 C C . VAL A 1 170 ? -1.263 8.777 -0.250 1.00 89.88 170 VAL A C 1
ATOM 1366 O O . VAL A 1 170 ? -0.948 7.743 -0.832 1.00 89.88 170 VAL A O 1
ATOM 1369 N N . LEU A 1 171 ? -2.252 8.813 0.639 1.00 91.38 171 LEU A N 1
ATOM 1370 C CA . LEU A 1 171 ? -3.169 7.697 0.845 1.00 91.38 171 LEU A CA 1
ATOM 1371 C C . LEU A 1 171 ? -4.155 7.649 -0.324 1.00 91.38 171 LEU A C 1
ATOM 1373 O O . LEU A 1 171 ? -4.923 8.591 -0.494 1.00 91.38 171 LEU A O 1
ATOM 1377 N N . LEU A 1 172 ? -4.158 6.560 -1.093 1.00 90.69 172 LEU A N 1
ATOM 1378 C CA . LEU A 1 172 ? -5.131 6.362 -2.173 1.00 90.69 172 LEU A CA 1
ATOM 1379 C C . LEU A 1 172 ? -6.419 5.731 -1.634 1.00 90.69 172 LEU A C 1
ATOM 1381 O O . LEU A 1 172 ? -7.526 6.189 -1.910 1.00 90.69 172 LEU A O 1
ATOM 1385 N N . GLY A 1 173 ? -6.266 4.690 -0.820 1.00 91.19 173 GLY A N 1
ATOM 1386 C CA . GLY A 1 173 ? -7.373 3.925 -0.264 1.00 91.19 173 GLY A CA 1
ATOM 1387 C C . GLY A 1 173 ? -6.871 2.689 0.467 1.00 91.19 173 GLY A C 1
ATOM 1388 O O . GLY A 1 173 ? -5.667 2.454 0.580 1.00 91.19 173 GLY A O 1
ATOM 1389 N N . GLY A 1 174 ? -7.792 1.889 0.986 1.00 91.12 174 GLY A N 1
ATOM 1390 C CA . GLY A 1 174 ? -7.436 0.665 1.689 1.00 91.12 174 GLY A CA 1
ATOM 1391 C C . GLY A 1 174 ? -8.578 -0.330 1.728 1.00 91.12 174 GLY A C 1
ATOM 1392 O O . GLY A 1 174 ? -9.737 0.027 1.550 1.00 91.12 174 GLY A O 1
ATOM 1393 N N . CYS A 1 175 ? -8.245 -1.587 1.964 1.00 89.62 175 CYS A N 1
ATOM 1394 C CA . CYS A 1 175 ? -9.198 -2.638 2.243 1.00 89.62 175 CYS A CA 1
ATOM 1395 C C . CYS A 1 175 ? -9.120 -3.007 3.724 1.00 89.62 175 CYS A C 1
ATOM 1397 O O . CYS A 1 175 ? -8.043 -3.275 4.260 1.00 89.62 175 CYS A O 1
ATOM 1399 N N . VAL A 1 176 ? -10.267 -2.992 4.395 1.00 88.81 176 VAL A N 1
ATOM 1400 C CA . VAL A 1 176 ? -10.402 -3.476 5.771 1.00 88.81 176 VAL A CA 1
ATOM 1401 C C . VAL A 1 176 ? -11.333 -4.681 5.724 1.00 88.81 176 VAL A C 1
ATOM 1403 O O . VAL A 1 176 ? -12.495 -4.564 5.322 1.00 88.81 176 VAL A O 1
ATOM 1406 N N . GLY A 1 177 ? -10.813 -5.852 6.088 1.00 84.06 177 GLY A N 1
ATOM 1407 C CA . GLY A 1 177 ? -11.478 -7.127 5.839 1.00 84.06 177 GLY A CA 1
ATOM 1408 C C . GLY A 1 177 ? -11.693 -7.321 4.340 1.00 84.06 177 GLY A C 1
ATOM 1409 O O . GLY A 1 177 ? -10.738 -7.303 3.583 1.00 84.06 177 GLY A O 1
ATOM 1410 N N . ASN A 1 178 ? -12.952 -7.433 3.909 1.00 83.25 178 ASN A N 1
ATOM 1411 C CA . ASN A 1 178 ? -13.323 -7.591 2.493 1.00 83.25 178 ASN A CA 1
ATOM 1412 C C . ASN A 1 178 ? -13.915 -6.315 1.867 1.00 83.25 178 ASN A C 1
ATOM 1414 O O . ASN A 1 178 ? -14.451 -6.358 0.760 1.00 83.25 178 ASN A O 1
ATOM 1418 N N . ARG A 1 179 ? -13.900 -5.182 2.582 1.00 87.81 179 ARG A N 1
ATOM 1419 C CA . ARG A 1 179 ? -14.510 -3.932 2.109 1.00 87.81 179 ARG A CA 1
ATOM 1420 C C . ARG A 1 179 ? -13.444 -2.948 1.659 1.00 87.81 179 ARG A C 1
ATOM 1422 O O . ARG A 1 179 ? -12.495 -2.680 2.392 1.00 87.81 179 ARG A O 1
ATOM 1429 N N . LEU A 1 180 ? -13.625 -2.396 0.463 1.00 90.75 180 LEU A N 1
ATOM 1430 C CA . LEU A 1 180 ? -12.816 -1.294 -0.041 1.00 90.75 180 LEU A CA 1
ATOM 1431 C C . LEU A 1 180 ? -13.288 0.018 0.594 1.00 90.75 180 LEU A C 1
ATOM 1433 O O . LEU A 1 180 ? -14.479 0.323 0.594 1.00 90.75 180 LEU A O 1
ATOM 1437 N N . LEU A 1 181 ? -12.349 0.798 1.114 1.00 91.25 181 LEU A N 1
ATOM 1438 C CA . LEU A 1 181 ? -12.584 2.094 1.729 1.00 91.25 181 LEU A CA 1
ATOM 1439 C C . LEU A 1 181 ? -11.752 3.165 1.023 1.00 91.25 181 LEU A C 1
ATOM 1441 O O . LEU A 1 181 ? -10.540 3.034 0.838 1.00 91.25 181 LEU A O 1
ATOM 1445 N N . SER A 1 182 ? -12.427 4.258 0.675 1.00 91.69 182 SER A N 1
ATOM 1446 C CA . SER A 1 182 ? -11.790 5.498 0.232 1.00 91.69 182 SER A CA 1
ATOM 1447 C C . SER A 1 182 ? -11.150 6.236 1.418 1.00 91.69 182 SER A C 1
ATOM 1449 O O . SER A 1 182 ? -11.344 5.880 2.582 1.00 91.69 182 SER A O 1
ATOM 1451 N N . ILE A 1 183 ? -10.420 7.314 1.137 1.00 90.62 183 ILE A N 1
ATOM 1452 C CA . ILE A 1 183 ? -9.771 8.189 2.122 1.00 90.62 183 ILE A CA 1
ATOM 1453 C C . ILE A 1 183 ? -10.761 8.652 3.202 1.00 90.62 183 ILE A C 1
ATOM 1455 O O . ILE A 1 183 ? -10.429 8.652 4.387 1.00 90.62 183 ILE A O 1
ATOM 1459 N N . GLN A 1 184 ? -11.984 9.031 2.812 1.00 91.50 184 GLN A N 1
ATOM 1460 C CA . GLN A 1 184 ? -13.029 9.435 3.761 1.00 91.50 184 GLN A CA 1
ATOM 1461 C C . GLN A 1 184 ? -13.468 8.271 4.657 1.00 91.50 184 GLN A C 1
ATOM 1463 O O . GLN A 1 184 ? -13.582 8.442 5.868 1.00 91.50 184 GLN A O 1
ATOM 1468 N N . GLY A 1 185 ? -13.626 7.075 4.084 1.00 90.25 185 GLY A N 1
ATOM 1469 C CA . GLY A 1 185 ? -13.951 5.865 4.841 1.00 90.25 185 GLY A CA 1
ATOM 1470 C C . GLY A 1 185 ? -12.862 5.513 5.854 1.00 90.25 185 GLY A C 1
ATOM 1471 O O . GLY A 1 185 ? -13.162 5.204 7.001 1.00 90.25 185 GLY A O 1
ATOM 1472 N N . LEU A 1 186 ? -11.588 5.654 5.479 1.00 90.56 186 LEU A N 1
ATOM 1473 C CA . LEU A 1 186 ? -10.469 5.437 6.396 1.00 90.56 186 LEU A CA 1
ATOM 1474 C C . LEU A 1 186 ? -10.413 6.482 7.517 1.00 90.56 186 LEU A C 1
ATOM 1476 O O . LEU A 1 186 ? -10.094 6.129 8.651 1.00 90.56 186 LEU A O 1
ATOM 1480 N N . LYS A 1 187 ? -10.757 7.745 7.240 1.00 90.38 187 LYS A N 1
ATOM 1481 C CA . LYS A 1 187 ? -10.889 8.778 8.282 1.00 90.38 187 LYS A CA 1
ATOM 1482 C C . LYS A 1 187 ? -12.009 8.439 9.266 1.00 90.38 187 LYS A C 1
ATOM 1484 O O . LYS A 1 187 ? -11.756 8.460 10.464 1.00 90.38 187 LYS A O 1
ATOM 1489 N N . ALA A 1 188 ? -13.178 8.024 8.777 1.00 90.50 188 ALA A N 1
ATOM 1490 C CA . ALA A 1 188 ? -14.278 7.574 9.631 1.00 90.50 188 ALA A CA 1
ATOM 1491 C C . ALA A 1 188 ? -13.871 6.357 10.484 1.00 90.50 188 ALA A C 1
ATOM 1493 O O . ALA A 1 188 ? -14.070 6.343 11.698 1.00 90.50 188 ALA A O 1
ATOM 1494 N N . CYS A 1 189 ? -13.188 5.370 9.895 1.00 87.31 189 CYS A N 1
ATOM 1495 C CA . CYS A 1 189 ? -12.630 4.240 10.645 1.00 87.31 189 CYS A CA 1
ATOM 1496 C C . CYS A 1 189 ? -11.586 4.669 11.687 1.00 87.31 189 CYS A C 1
ATOM 1498 O O . CYS A 1 189 ? -11.428 4.006 12.709 1.00 87.31 189 CYS A O 1
ATOM 1500 N N . ALA A 1 190 ? -10.879 5.774 11.455 1.00 88.81 190 ALA A N 1
ATOM 1501 C CA . ALA A 1 190 ? -9.942 6.344 12.410 1.00 88.81 190 ALA A CA 1
ATOM 1502 C C . ALA A 1 190 ? -10.598 7.213 13.490 1.00 88.81 190 ALA A C 1
ATOM 1504 O O . ALA A 1 190 ? -9.916 7.619 14.423 1.00 88.81 190 ALA A O 1
ATOM 1505 N N . GLU A 1 191 ? -11.889 7.509 13.428 1.00 88.12 191 GLU A N 1
ATOM 1506 C CA . GLU A 1 191 ? -12.604 8.135 14.547 1.00 88.12 191 GLU A CA 1
ATOM 1507 C C . GLU A 1 191 ? -13.110 7.057 15.515 1.00 88.12 191 GLU A C 1
ATOM 1509 O O . GLU A 1 191 ? -13.022 7.209 16.740 1.00 88.12 191 GLU A O 1
ATOM 1514 N N . LEU A 1 192 ? -13.495 5.896 14.979 1.00 84.69 192 LEU A N 1
ATOM 1515 C CA . LEU A 1 192 ? -14.021 4.765 15.741 1.00 84.69 192 LEU A CA 1
ATOM 1516 C C . LEU A 1 192 ? -13.003 4.176 16.738 1.00 84.69 192 LEU A C 1
ATOM 1518 O O . LEU A 1 192 ? -11.815 4.046 16.425 1.00 84.69 192 LEU A O 1
ATOM 1522 N N . PRO A 1 193 ? -13.410 3.850 17.981 1.00 83.88 193 PRO A N 1
ATOM 1523 C CA . PRO A 1 193 ? -12.547 3.174 18.953 1.00 83.88 193 PRO A CA 1
ATOM 1524 C C . PRO A 1 193 ? -12.131 1.770 18.477 1.00 83.88 193 PRO A C 1
ATOM 1526 O O . PRO A 1 193 ? -12.653 1.254 17.493 1.00 83.88 193 PRO A O 1
ATOM 1529 N N . ARG A 1 194 ? -11.156 1.161 19.168 1.00 83.38 194 ARG A N 1
ATOM 1530 C CA . ARG A 1 194 ? -10.740 -0.232 18.908 1.00 83.38 194 ARG A CA 1
ATOM 1531 C C . ARG A 1 194 ? -11.924 -1.193 19.098 1.00 83.38 194 ARG A C 1
ATOM 1533 O O . ARG A 1 194 ? -12.909 -0.822 19.728 1.00 83.38 194 ARG A O 1
ATOM 1540 N N . MET A 1 195 ? -11.807 -2.425 18.598 1.00 84.50 195 MET A N 1
ATOM 1541 C CA . MET A 1 195 ? -12.872 -3.442 18.651 1.00 84.50 195 MET A CA 1
ATOM 1542 C C . MET A 1 195 ? -13.484 -3.617 20.045 1.00 84.50 195 MET A C 1
ATOM 1544 O O . MET A 1 195 ? -14.701 -3.558 20.179 1.00 84.50 195 MET A O 1
ATOM 1548 N N . GLU A 1 196 ? -12.652 -3.729 21.080 1.00 88.56 196 GLU A N 1
ATOM 1549 C CA . GLU A 1 196 ? -13.108 -3.819 22.474 1.00 88.56 196 GLU A CA 1
ATOM 1550 C C . GLU A 1 196 ? -13.905 -2.579 22.895 1.00 88.56 196 GLU A C 1
ATOM 1552 O O . GLU A 1 196 ? -14.958 -2.685 23.512 1.00 88.56 196 GLU A O 1
ATOM 1557 N N . GLY A 1 197 ? -13.460 -1.387 22.489 1.00 89.50 197 GLY A N 1
ATOM 1558 C CA . GLY A 1 197 ? -14.175 -0.139 22.750 1.00 89.50 197 GLY A CA 1
ATOM 1559 C C . GLY A 1 197 ? -15.492 -0.020 21.975 1.00 89.50 197 GLY A C 1
ATOM 1560 O O . GLY A 1 197 ? -16.443 0.572 22.478 1.00 89.50 197 GLY A O 1
ATOM 1561 N N . LEU A 1 198 ? -15.583 -0.591 20.770 1.00 88.62 198 LEU A N 1
ATOM 1562 C CA . LEU A 1 198 ? -16.838 -0.667 20.013 1.00 88.62 198 LEU A CA 1
ATOM 1563 C C . LEU A 1 198 ? -17.828 -1.624 20.679 1.00 88.62 198 LEU A C 1
ATOM 1565 O O . LEU A 1 198 ? -19.000 -1.282 20.818 1.00 88.62 198 LEU A O 1
ATOM 1569 N N . GLN A 1 199 ? -17.351 -2.783 21.131 1.00 93.00 199 GLN A N 1
ATOM 1570 C CA . GLN A 1 199 ? -18.158 -3.748 21.874 1.00 93.00 199 GLN A CA 1
ATOM 1571 C C . GLN A 1 199 ? -18.628 -3.160 23.207 1.00 93.00 199 GLN A C 1
ATOM 1573 O O . GLN A 1 199 ? -19.818 -3.209 23.503 1.00 93.00 199 GLN A O 1
ATOM 1578 N N . ALA A 1 200 ? -17.738 -2.510 23.960 1.00 95.06 200 ALA A N 1
ATOM 1579 C CA . ALA A 1 200 ? -18.080 -1.828 25.204 1.00 95.06 200 ALA A CA 1
ATOM 1580 C C . ALA A 1 200 ? -19.094 -0.702 24.980 1.00 95.06 200 ALA A C 1
ATOM 1582 O O . ALA A 1 200 ? -20.036 -0.569 25.753 1.00 95.06 200 ALA A O 1
ATOM 1583 N N . LYS A 1 201 ? -18.961 0.080 23.900 1.00 93.94 201 LYS A N 1
ATOM 1584 C CA . LYS A 1 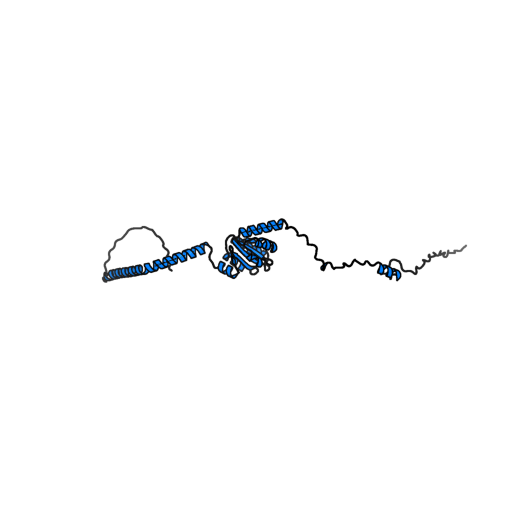201 ? -19.943 1.116 23.561 1.00 93.94 201 LYS A CA 1
ATOM 1585 C C . LYS A 1 201 ? -21.307 0.514 23.231 1.00 93.94 201 LYS A C 1
ATOM 1587 O O . LYS A 1 201 ? -22.309 1.045 23.690 1.00 93.94 201 LYS A O 1
ATOM 1592 N N . LEU A 1 202 ? -21.351 -0.588 22.485 1.00 95.44 202 LEU A N 1
ATOM 1593 C CA . LEU A 1 202 ? -22.597 -1.278 22.144 1.00 95.44 202 LEU A CA 1
ATOM 1594 C C . LEU A 1 202 ? -23.279 -1.860 23.390 1.00 95.44 202 LEU A C 1
ATOM 1596 O O . LEU A 1 202 ? -24.476 -1.645 23.608 1.00 95.44 202 LEU A O 1
ATOM 1600 N N . LEU A 1 203 ? -22.515 -2.549 24.238 1.00 96.81 203 LEU A N 1
ATOM 1601 C CA . LEU A 1 203 ? -23.006 -3.070 25.513 1.00 96.81 203 LEU A CA 1
ATOM 1602 C C . LEU A 1 203 ? -23.448 -1.932 26.436 1.00 96.81 203 LEU A C 1
ATOM 1604 O O . LEU A 1 203 ? -24.524 -2.009 27.013 1.00 96.81 203 LEU A O 1
ATOM 1608 N N . GLY A 1 204 ? -22.686 -0.840 26.493 1.00 96.44 204 GLY A N 1
ATOM 1609 C CA . GLY A 1 204 ? -23.018 0.361 27.253 1.00 96.44 204 GLY A CA 1
ATOM 1610 C C . GLY A 1 204 ? -24.317 1.011 26.783 1.00 96.44 204 GLY A C 1
ATOM 1611 O O . GLY A 1 204 ? -25.172 1.310 27.607 1.00 96.44 204 GLY A O 1
ATOM 1612 N N . THR A 1 205 ? -24.532 1.154 25.471 1.00 96.88 205 THR A N 1
ATOM 1613 C CA . THR A 1 205 ? -25.805 1.675 24.942 1.00 96.88 205 THR A CA 1
ATOM 1614 C C . THR A 1 205 ? -26.976 0.749 25.248 1.00 96.88 205 THR A C 1
ATOM 1616 O O . THR A 1 205 ? -28.062 1.223 25.566 1.00 96.88 205 THR A O 1
ATOM 1619 N N . THR A 1 206 ? -26.757 -0.566 25.211 1.00 96.62 206 THR A N 1
ATOM 1620 C CA . THR A 1 206 ? -27.797 -1.555 25.524 1.00 96.62 206 THR A CA 1
ATOM 1621 C C . THR A 1 206 ? -28.143 -1.526 27.014 1.00 96.62 206 THR A C 1
ATOM 1623 O O . THR A 1 206 ? -29.315 -1.459 27.381 1.00 96.62 206 THR A O 1
ATOM 1626 N N . ALA A 1 207 ? -27.129 -1.479 27.880 1.00 96.69 207 ALA A N 1
ATOM 1627 C CA . ALA A 1 207 ? -27.297 -1.333 29.320 1.00 96.69 207 ALA A CA 1
ATOM 1628 C C . ALA A 1 207 ? -27.982 -0.006 29.671 1.00 96.69 207 ALA A C 1
ATOM 1630 O O . ALA A 1 207 ? -28.888 0.011 30.496 1.00 96.69 207 ALA A O 1
ATOM 1631 N N . GLN A 1 208 ? -27.622 1.093 29.002 1.00 97.38 208 GLN A N 1
ATOM 1632 C CA . GLN A 1 208 ? -28.243 2.401 29.203 1.00 97.38 208 GLN A CA 1
ATOM 1633 C C . GLN A 1 208 ? -29.737 2.390 28.852 1.00 97.38 208 GLN A C 1
ATOM 1635 O O . GLN A 1 208 ? -30.519 3.043 29.537 1.00 97.38 208 GLN A O 1
ATOM 1640 N N . LEU A 1 209 ? -30.157 1.657 27.816 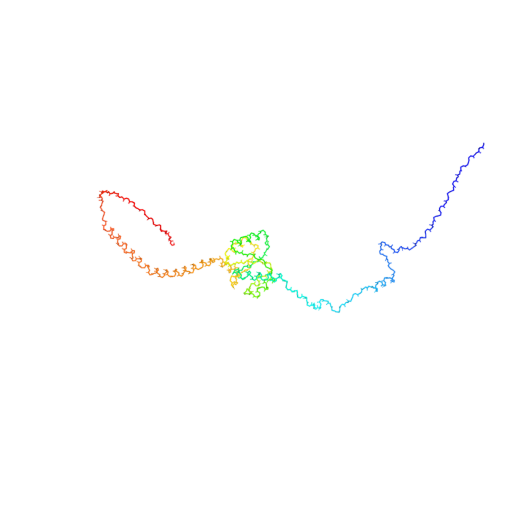1.00 96.00 209 LEU A N 1
ATOM 1641 C CA . LEU A 1 209 ? -31.581 1.488 27.505 1.00 96.00 209 LEU A CA 1
ATOM 1642 C C . LEU A 1 209 ? -32.318 0.766 28.642 1.00 96.00 209 LEU A C 1
ATOM 1644 O O . LEU A 1 209 ? -33.381 1.226 29.051 1.00 96.00 209 LEU A O 1
ATOM 1648 N N . GLY A 1 210 ? -31.724 -0.290 29.207 1.00 95.56 210 GLY A N 1
ATOM 1649 C CA . GLY A 1 210 ? -32.260 -0.958 30.398 1.00 95.56 210 GLY A CA 1
ATOM 1650 C C . GLY A 1 210 ? -32.345 -0.019 31.605 1.00 95.56 210 GLY A C 1
ATOM 1651 O O . GLY A 1 210 ? -33.410 0.131 32.198 1.00 95.56 210 GLY A O 1
ATOM 1652 N N . GLN A 1 211 ? -31.262 0.701 31.904 1.00 95.50 211 GLN A N 1
ATOM 1653 C CA . GLN A 1 211 ? -31.202 1.654 33.018 1.00 95.50 211 GLN A CA 1
ATOM 1654 C C . GLN A 1 211 ? -32.228 2.784 32.887 1.00 95.50 211 GLN A C 1
ATOM 1656 O O . GLN A 1 211 ? -32.830 3.178 33.879 1.00 95.50 211 GLN A O 1
ATOM 1661 N N . LYS A 1 212 ? -32.490 3.276 31.668 1.00 96.50 212 LYS A N 1
ATOM 1662 C CA . LYS A 1 212 ? -33.539 4.281 31.430 1.00 96.50 212 LYS A CA 1
ATOM 1663 C C . LYS A 1 212 ? -34.920 3.773 31.835 1.00 96.50 212 LYS A C 1
ATOM 1665 O O . LYS A 1 212 ? -35.708 4.526 32.397 1.00 96.50 212 LYS A O 1
ATOM 1670 N N . THR A 1 213 ? -35.228 2.506 31.561 1.00 95.00 213 THR A N 1
ATOM 1671 C CA . THR A 1 213 ? -36.528 1.938 31.948 1.00 95.00 213 THR A CA 1
ATOM 1672 C C . THR A 1 213 ? -36.654 1.774 33.459 1.00 95.00 213 THR A C 1
ATOM 1674 O O . THR A 1 213 ? -37.675 2.153 34.027 1.00 95.00 213 THR A O 1
ATOM 1677 N N . THR A 1 214 ? -35.605 1.301 34.137 1.00 94.50 214 THR A N 1
ATOM 1678 C CA . THR A 1 214 ? -35.617 1.152 35.598 1.00 94.50 214 THR A CA 1
ATOM 1679 C C . THR A 1 214 ? -35.630 2.503 36.302 1.00 94.50 214 THR A C 1
ATOM 1681 O O . THR A 1 214 ? -36.367 2.667 37.269 1.00 94.50 214 THR A O 1
ATOM 1684 N N . SER A 1 215 ? -34.906 3.503 35.788 1.00 93.69 215 SER A N 1
ATOM 1685 C CA . SER A 1 215 ? -34.905 4.852 36.359 1.00 93.69 215 SER A CA 1
ATOM 1686 C C . SER A 1 215 ? -36.277 5.520 36.276 1.00 93.69 215 SER A C 1
ATOM 1688 O O . SER A 1 215 ? -36.662 6.216 37.208 1.00 93.69 215 SER A O 1
ATOM 1690 N N . LEU A 1 216 ? -37.041 5.282 35.200 1.00 95.69 216 LEU A N 1
ATOM 1691 C CA . LEU A 1 216 ? -38.410 5.801 35.080 1.00 95.69 216 LEU A CA 1
ATOM 1692 C C . LEU A 1 216 ? -39.347 5.211 36.143 1.00 95.69 216 LEU A C 1
ATOM 1694 O O . LEU A 1 216 ? -40.206 5.920 36.656 1.00 95.69 216 LEU A O 1
ATOM 1698 N N . LEU A 1 217 ? -39.167 3.936 36.498 1.00 94.06 217 LEU A N 1
ATOM 1699 C CA . LEU A 1 217 ? -39.954 3.278 37.546 1.00 94.06 217 LEU A CA 1
ATOM 1700 C C . LEU A 1 217 ? -39.481 3.648 38.959 1.00 94.06 217 LEU A C 1
ATOM 1702 O O . LEU A 1 217 ? -40.289 3.723 39.879 1.00 94.06 217 LEU A O 1
ATOM 1706 N N . GLN A 1 218 ? -38.180 3.881 39.138 1.00 94.94 218 GLN A N 1
ATOM 1707 C CA . GLN A 1 218 ? -37.581 4.193 40.435 1.00 94.94 218 GLN A CA 1
ATOM 1708 C C . GLN A 1 218 ? -37.797 5.655 40.854 1.00 94.94 218 GLN A C 1
ATOM 1710 O O . GLN A 1 218 ? -37.885 5.932 42.049 1.00 94.94 218 GLN A O 1
ATOM 1715 N N . TRP A 1 219 ? -37.920 6.583 39.900 1.00 95.06 219 TRP A N 1
ATOM 1716 C CA . TRP A 1 219 ? -38.110 8.013 40.166 1.00 95.06 219 TRP A CA 1
ATOM 1717 C C . TRP A 1 219 ? -39.233 8.337 41.178 1.00 95.06 219 TRP A C 1
ATOM 1719 O O . TRP A 1 219 ? -38.936 8.995 42.176 1.00 95.06 219 TRP A O 1
ATOM 1729 N N . PRO A 1 220 ? -40.479 7.838 41.027 1.00 94.94 220 PRO A N 1
ATOM 1730 C CA . PRO A 1 220 ? -41.542 8.126 41.996 1.00 94.94 220 PRO A CA 1
ATOM 1731 C C . PRO A 1 220 ? -41.285 7.536 43.392 1.00 94.94 220 PRO A C 1
ATOM 1733 O O . PRO A 1 220 ? -41.722 8.108 44.389 1.00 94.94 220 PRO A O 1
ATOM 1736 N N . LEU A 1 221 ? -40.568 6.410 43.490 1.00 94.25 221 LEU A N 1
ATOM 1737 C CA . LEU A 1 221 ? -40.236 5.790 44.776 1.00 94.25 221 LEU A CA 1
ATOM 1738 C C . LEU A 1 221 ? -39.238 6.646 45.567 1.00 94.25 221 LEU A C 1
ATOM 1740 O O . LEU A 1 221 ? -39.386 6.817 46.777 1.00 94.25 221 LEU A O 1
ATOM 1744 N N . VAL A 1 222 ? -38.237 7.197 44.877 1.00 95.19 222 VAL A N 1
ATOM 1745 C CA . VAL A 1 222 ? -37.232 8.076 45.488 1.00 95.19 222 VAL A CA 1
ATOM 1746 C C . VAL A 1 222 ? -37.880 9.374 45.963 1.00 95.19 222 VAL A C 1
ATOM 1748 O O . VAL A 1 222 ? -37.665 9.765 47.108 1.00 95.19 222 VAL A O 1
ATOM 1751 N N . GLU A 1 223 ? -38.734 9.985 45.141 1.00 95.88 223 GLU A N 1
ATOM 1752 C CA . GLU A 1 223 ? -39.462 11.207 45.506 1.00 95.88 223 GLU A CA 1
ATOM 1753 C C . GLU A 1 223 ? -40.323 11.005 46.762 1.00 95.88 223 GLU A C 1
ATOM 1755 O O . GLU A 1 223 ? -40.282 11.799 47.701 1.00 95.88 223 GLU A O 1
ATOM 1760 N N . PHE A 1 224 ? -41.054 9.891 46.831 1.00 97.12 224 PHE A N 1
ATOM 1761 C CA . PHE A 1 224 ? -41.867 9.574 48.002 1.00 97.12 224 PHE A CA 1
ATOM 1762 C C . PHE A 1 224 ? -41.018 9.370 49.264 1.00 97.12 224 PHE A C 1
ATOM 1764 O O . PHE A 1 224 ? -41.357 9.884 50.331 1.00 97.12 224 PHE A O 1
ATOM 1771 N N . SER A 1 225 ? -39.892 8.658 49.152 1.00 96.12 225 SER A N 1
ATOM 1772 C CA . SER A 1 225 ? -38.976 8.468 50.284 1.00 96.12 225 SER A CA 1
ATOM 1773 C C . SER A 1 225 ? -38.393 9.792 50.790 1.00 96.12 225 SER A C 1
ATOM 1775 O O . SER A 1 225 ? -38.305 10.000 51.999 1.00 96.12 225 SER A O 1
ATOM 1777 N N . TYR A 1 226 ? -38.089 10.720 49.878 1.00 96.69 226 TYR A N 1
ATOM 1778 C CA . TYR A 1 226 ? -37.611 12.059 50.207 1.00 96.69 226 TYR A CA 1
ATOM 1779 C C . TYR A 1 226 ? -38.671 12.868 50.969 1.00 96.69 226 TYR A C 1
ATOM 1781 O O . TYR A 1 226 ? -38.378 13.426 52.026 1.00 96.69 226 TYR A O 1
ATOM 1789 N N . MET A 1 227 ? -39.923 12.849 50.498 1.00 95.75 227 MET A N 1
ATOM 1790 C CA . MET A 1 227 ? -41.050 13.516 51.162 1.00 95.75 227 MET A CA 1
ATOM 1791 C C . MET A 1 227 ? -41.297 12.995 52.584 1.00 95.75 227 MET A C 1
ATOM 1793 O O . MET A 1 227 ? -41.547 13.782 53.502 1.00 95.75 227 MET A O 1
ATOM 1797 N N . LEU A 1 228 ? -41.210 11.676 52.788 1.00 95.94 228 LEU A N 1
ATOM 1798 C CA . LEU A 1 228 ? -41.336 11.077 54.119 1.00 95.94 228 LEU A CA 1
ATOM 1799 C C . LEU A 1 228 ? -40.188 11.491 55.037 1.00 95.94 228 LEU A C 1
ATOM 1801 O O . LEU A 1 228 ? -40.417 11.855 56.188 1.00 95.94 228 LEU A O 1
ATOM 1805 N N . GLN A 1 229 ? -38.958 11.477 54.529 1.00 95.25 229 GLN A N 1
ATOM 1806 C CA . GLN A 1 229 ? -37.791 11.863 55.312 1.00 95.25 229 GLN A CA 1
ATOM 1807 C C . GLN A 1 229 ? -37.836 13.343 55.714 1.00 95.25 229 GLN A C 1
ATOM 1809 O O . GLN A 1 229 ? -37.472 13.689 56.838 1.00 95.25 229 GLN A O 1
ATOM 1814 N N . GLN A 1 230 ? -38.376 14.204 54.850 1.00 94.38 230 GLN A N 1
ATOM 1815 C CA . GLN A 1 230 ? -38.648 15.601 55.176 1.00 94.38 230 GLN A CA 1
ATOM 1816 C C . GLN A 1 230 ? -39.687 15.743 56.302 1.00 94.38 230 GLN A C 1
ATOM 1818 O O . GLN A 1 230 ? -39.513 16.578 57.186 1.00 94.38 230 GLN A O 1
ATOM 1823 N N . HIS A 1 231 ? -40.740 14.917 56.320 1.00 93.69 231 HIS A N 1
ATOM 1824 C CA . HIS A 1 231 ? -41.738 14.939 57.399 1.00 93.69 231 HIS A CA 1
ATOM 1825 C C . HIS A 1 231 ? -41.153 14.501 58.745 1.00 93.69 231 HIS A C 1
ATOM 1827 O O . HIS A 1 231 ? -41.469 15.111 59.765 1.00 93.69 231 HIS A O 1
ATOM 1833 N N . VAL A 1 232 ? -40.276 13.493 58.749 1.00 94.12 232 VAL A N 1
ATOM 1834 C CA . VAL A 1 232 ? -39.565 13.056 59.963 1.00 94.12 232 VAL A CA 1
ATOM 1835 C C . VAL A 1 232 ? -38.694 14.191 60.514 1.00 94.12 232 VAL A C 1
ATOM 1837 O O . VAL A 1 232 ? -38.798 14.515 61.694 1.00 94.12 232 VAL A O 1
ATOM 1840 N N . GLN A 1 233 ? -37.929 14.881 59.660 1.00 89.38 233 GLN A N 1
ATOM 1841 C CA . GLN A 1 233 ? -37.124 16.040 60.076 1.00 89.38 233 GLN A CA 1
ATOM 1842 C C . GLN A 1 233 ? -37.978 17.208 60.595 1.00 89.38 233 GLN A C 1
ATOM 1844 O O . GLN A 1 233 ? -37.590 17.886 61.545 1.00 89.38 233 GLN A O 1
ATOM 1849 N N . MET A 1 234 ? -39.153 17.450 60.001 1.00 85.44 234 MET A N 1
ATOM 1850 C CA . MET A 1 234 ? -40.086 18.465 60.500 1.00 85.44 234 MET A CA 1
ATOM 1851 C C . MET A 1 234 ? -40.668 18.088 61.866 1.00 85.44 234 MET A C 1
ATOM 1853 O O . MET A 1 234 ? -40.789 18.960 62.723 1.00 85.44 234 MET A O 1
ATOM 1857 N N . GLN A 1 235 ? -40.984 16.811 62.101 1.00 80.00 235 GLN A N 1
ATOM 1858 C CA . GLN A 1 235 ? -41.428 16.340 63.415 1.00 80.00 235 GLN A CA 1
ATOM 1859 C C . GLN A 1 235 ? -40.342 16.524 64.477 1.00 80.00 235 GLN A C 1
ATOM 1861 O O . GLN A 1 235 ? -40.626 17.081 65.537 1.00 80.00 235 GLN A O 1
ATOM 1866 N N . GLU A 1 236 ? -39.101 16.145 64.174 1.00 75.19 236 GLU A N 1
ATOM 1867 C CA . GLU A 1 236 ? -37.953 16.336 65.069 1.00 75.19 236 GLU A CA 1
ATOM 1868 C C . GLU A 1 236 ? -37.711 17.823 65.381 1.00 75.19 236 GLU A C 1
ATOM 1870 O O . GLU A 1 236 ? -37.518 18.176 66.543 1.00 75.19 236 GLU A O 1
ATOM 1875 N N . ALA A 1 237 ? -37.837 18.716 64.391 1.00 64.25 237 ALA A N 1
ATOM 1876 C CA . ALA A 1 237 ? -37.720 20.164 64.588 1.00 64.25 237 ALA A CA 1
ATOM 1877 C C . ALA A 1 237 ? -38.878 20.767 65.410 1.00 64.25 237 ALA A C 1
ATOM 1879 O O . ALA A 1 237 ? -38.673 21.720 66.161 1.00 64.25 237 ALA A O 1
ATOM 1880 N N . THR A 1 238 ? -40.095 20.218 65.306 1.00 55.81 238 THR A N 1
ATOM 1881 C CA . THR A 1 238 ? -41.240 20.633 66.141 1.00 55.81 238 THR A CA 1
ATOM 1882 C C . THR A 1 238 ? -41.206 20.057 67.560 1.00 55.81 238 THR A C 1
ATOM 1884 O O . THR A 1 238 ? -41.834 20.620 68.454 1.00 55.81 238 THR A O 1
ATOM 1887 N N . MET A 1 239 ? -40.455 18.973 67.790 1.00 49.16 239 MET A N 1
ATOM 1888 C CA . MET A 1 239 ? -40.231 18.386 69.117 1.00 49.16 239 MET A CA 1
ATOM 1889 C C . MET A 1 239 ? -39.089 19.053 69.903 1.00 49.16 239 MET A C 1
ATOM 1891 O O . MET A 1 239 ? -38.904 18.734 71.077 1.00 49.16 239 MET A O 1
ATOM 1895 N N . THR A 1 240 ? -38.374 20.021 69.322 1.00 51.94 240 THR A N 1
ATOM 1896 C CA . THR A 1 240 ? -37.383 20.843 70.034 1.00 51.94 240 THR A CA 1
ATOM 1897 C C . THR A 1 240 ? -37.860 22.293 70.201 1.00 51.94 240 THR A C 1
ATOM 1899 O O . THR A 1 240 ? -37.706 23.097 69.279 1.00 51.94 240 THR A O 1
ATOM 1902 N N . PRO A 1 241 ? -38.419 22.678 71.364 1.00 49.19 241 PRO A N 1
ATOM 1903 C CA . PRO A 1 241 ? -38.579 24.082 71.738 1.00 49.19 241 PRO A CA 1
ATOM 1904 C C . PRO A 1 241 ? -37.239 24.678 72.227 1.00 49.19 241 PRO A C 1
ATOM 1906 O O . PRO A 1 241 ? -36.386 23.938 72.724 1.00 49.19 241 PRO A O 1
ATOM 1909 N N . PRO A 1 242 ? -37.022 26.006 72.124 1.00 52.19 242 PRO A N 1
ATOM 1910 C CA . PRO A 1 242 ? -35.817 26.643 72.638 1.00 52.19 242 PRO A CA 1
ATOM 1911 C C . PRO A 1 242 ? -35.910 26.815 74.158 1.00 52.19 242 PRO A C 1
ATOM 1913 O O . PRO A 1 242 ? -36.628 27.689 74.639 1.00 52.19 242 PRO A O 1
ATOM 1916 N N . THR A 1 243 ? -35.118 26.056 74.911 1.00 36.53 243 THR A N 1
ATOM 1917 C CA . THR A 1 243 ? -34.683 26.487 76.245 1.00 36.53 243 THR A CA 1
ATOM 1918 C C . THR A 1 243 ? -33.243 26.051 76.458 1.00 36.53 243 THR A C 1
ATOM 1920 O O . THR A 1 243 ? -32.909 24.879 76.297 1.00 36.53 243 THR A O 1
ATOM 1923 N N . GLY A 1 244 ? -32.392 27.027 76.764 1.00 40.06 244 GLY A N 1
ATOM 1924 C CA . GLY A 1 244 ? -30.994 26.806 77.088 1.00 40.06 244 GLY A CA 1
ATOM 1925 C C . GLY A 1 244 ? -30.784 26.042 78.396 1.00 40.06 244 GLY A C 1
ATOM 1926 O O . GLY A 1 244 ? -31.624 26.061 79.294 1.00 40.06 244 GLY A O 1
ATOM 1927 N N . ASP A 1 245 ? -29.588 25.456 78.427 1.00 35.06 245 ASP A N 1
ATOM 1928 C CA . ASP A 1 245 ? -28.706 25.130 79.549 1.00 35.06 245 ASP A CA 1
ATOM 1929 C C . ASP A 1 245 ? -29.132 24.022 80.532 1.00 35.06 245 ASP A C 1
ATOM 1931 O O . ASP A 1 245 ? -30.090 24.148 81.282 1.00 35.06 245 ASP A O 1
ATOM 1935 N N . PHE A 1 246 ? -28.345 22.939 80.606 1.00 33.78 246 PHE A N 1
ATOM 1936 C CA . PHE A 1 246 ? -27.288 22.813 81.621 1.00 33.78 246 PHE A CA 1
ATOM 1937 C C . PHE A 1 246 ? -26.390 21.588 81.368 1.00 33.78 246 PHE A C 1
ATOM 1939 O O . PHE A 1 246 ? -26.833 20.486 81.057 1.00 33.78 246 PHE A O 1
ATOM 1946 N N . ALA A 1 247 ? -25.090 21.829 81.503 1.00 40.22 247 ALA A N 1
ATOM 1947 C CA . ALA A 1 247 ? -23.996 20.886 81.336 1.00 40.22 247 ALA A CA 1
ATOM 1948 C C . ALA A 1 247 ? -23.939 19.799 82.427 1.00 40.22 247 ALA A C 1
ATOM 1950 O O . ALA A 1 247 ? -24.232 20.072 83.588 1.00 40.22 247 ALA A O 1
ATOM 1951 N N . SER A 1 248 ? -23.420 18.610 82.089 1.00 35.66 248 SER A N 1
ATOM 1952 C CA . SER A 1 248 ? -22.262 18.001 82.784 1.00 35.66 248 SER A CA 1
ATOM 1953 C C . SER A 1 248 ? -21.847 16.636 82.199 1.00 35.66 248 SER A C 1
ATOM 1955 O O . SER A 1 248 ? -22.536 15.634 82.318 1.00 35.66 248 SER A O 1
ATOM 1957 N N . ASN A 1 249 ? -20.673 16.650 81.562 1.00 38.44 249 ASN A N 1
ATOM 1958 C CA . ASN A 1 249 ? -19.551 15.702 81.627 1.00 38.44 249 ASN A CA 1
ATOM 1959 C C . ASN A 1 249 ? -19.775 14.221 81.997 1.00 38.44 249 ASN A C 1
ATOM 1961 O O . ASN A 1 249 ? -20.126 13.895 83.125 1.00 38.44 249 ASN A O 1
ATOM 1965 N N . SER A 1 250 ? -19.278 13.326 81.135 1.00 33.91 250 SER A N 1
ATOM 1966 C CA . SER A 1 250 ? -18.040 12.520 81.323 1.00 33.91 250 SER A CA 1
ATOM 1967 C C . SER A 1 250 ? -17.992 11.439 80.220 1.00 33.91 250 SER A C 1
ATOM 1969 O O . SER A 1 250 ? -18.944 10.700 80.035 1.00 33.91 250 SER A O 1
ATOM 1971 N N . ALA A 1 251 ? -17.076 11.501 79.250 1.00 36.06 251 ALA A N 1
ATOM 1972 C CA . ALA A 1 251 ? -15.664 11.100 79.284 1.00 36.06 251 ALA A CA 1
ATOM 1973 C C . ALA A 1 251 ? -15.417 9.581 79.073 1.00 36.06 251 ALA A C 1
ATOM 1975 O O . ALA A 1 251 ? -15.575 8.796 79.997 1.00 36.06 251 ALA A O 1
ATOM 1976 N N . ILE A 1 252 ? -14.866 9.276 77.878 1.00 35.78 252 ILE A N 1
ATOM 1977 C CA . ILE A 1 252 ? -13.837 8.251 77.551 1.00 35.78 252 ILE A CA 1
ATOM 1978 C C . ILE A 1 252 ? -14.359 6.798 77.382 1.00 35.78 252 ILE A C 1
ATOM 1980 O O . ILE A 1 252 ? -14.890 6.207 78.311 1.00 35.78 252 ILE A O 1
ATOM 1984 N N . SER A 1 253 ? -14.237 6.135 76.220 1.00 31.06 253 SER A N 1
ATOM 1985 C CA . SER A 1 253 ? -12.977 5.569 75.691 1.00 31.06 253 SER A CA 1
ATOM 1986 C C . SER A 1 253 ? -13.100 5.029 74.249 1.00 31.06 253 SER A C 1
ATOM 1988 O O . SER A 1 253 ? -14.082 4.396 73.890 1.00 31.06 253 SER A O 1
ATOM 1990 N N . GLU A 1 254 ? -12.033 5.285 73.485 1.00 29.48 254 GLU A N 1
ATOM 1991 C CA . GLU A 1 254 ? -11.278 4.360 72.615 1.00 29.48 254 GLU A CA 1
ATOM 1992 C C . GLU A 1 254 ? -11.902 3.691 71.366 1.00 29.48 254 GLU A C 1
ATOM 1994 O O . GLU A 1 254 ? -12.733 2.797 71.419 1.00 29.48 254 GLU A O 1
ATOM 1999 N N . THR A 1 255 ? -11.339 4.122 70.227 1.00 41.38 255 THR A N 1
ATOM 2000 C CA . THR A 1 255 ? -10.826 3.335 69.084 1.00 41.38 255 THR A CA 1
ATOM 2001 C C . THR A 1 255 ? -11.651 2.159 68.550 1.00 41.38 255 THR A C 1
ATOM 2003 O O . THR A 1 255 ? -11.665 1.095 69.151 1.00 41.38 255 THR A O 1
ATOM 2006 N N . ASP A 1 256 ? -12.091 2.251 67.290 1.00 29.61 256 ASP A N 1
ATOM 2007 C CA . ASP A 1 256 ? -11.453 1.408 66.272 1.00 29.61 256 ASP A CA 1
ATOM 2008 C C . ASP A 1 256 ? -11.659 1.926 64.845 1.00 29.61 256 ASP A C 1
ATOM 2010 O O . ASP A 1 256 ? -12.667 2.541 64.490 1.00 29.61 256 ASP A O 1
ATOM 2014 N N . ALA A 1 257 ? -10.640 1.696 64.029 1.00 40.00 257 ALA A N 1
ATOM 2015 C CA . ALA A 1 257 ? -10.610 2.019 62.616 1.00 40.00 257 ALA A CA 1
ATOM 2016 C C . ALA A 1 257 ? -11.484 1.042 61.816 1.00 40.00 257 ALA A C 1
ATOM 2018 O O . ALA A 1 257 ? -11.488 -0.147 62.103 1.00 40.00 257 ALA A O 1
ATOM 2019 N N . THR A 1 258 ? -12.129 1.510 60.742 1.00 32.00 258 THR A N 1
ATOM 2020 C CA . THR A 1 258 ? -12.061 0.887 59.402 1.00 32.00 258 THR A CA 1
ATOM 2021 C C . THR A 1 258 ? -12.770 1.785 58.384 1.00 32.00 258 THR A C 1
ATOM 2023 O O . THR A 1 258 ? -13.975 2.011 58.429 1.00 32.00 258 THR A O 1
ATOM 2026 N N . LYS A 1 259 ? -11.981 2.297 57.437 1.00 38.09 259 LYS A N 1
ATOM 2027 C CA . LYS A 1 259 ? -12.431 2.945 56.199 1.00 38.09 259 LYS A CA 1
ATOM 2028 C C . LYS A 1 259 ? -13.055 1.879 55.282 1.00 38.09 259 LYS A C 1
ATOM 2030 O O . LYS A 1 259 ? -12.500 0.786 55.185 1.00 38.09 259 LYS A O 1
ATOM 2035 N N . PRO A 1 260 ? -14.062 2.229 54.472 1.00 37.31 260 PRO A N 1
ATOM 2036 C CA . PRO A 1 260 ? -13.762 2.178 53.047 1.00 37.31 260 PRO A CA 1
ATOM 2037 C C . PRO A 1 260 ? -14.210 3.440 52.314 1.00 37.31 260 PRO A C 1
ATOM 2039 O O . PRO A 1 260 ? -15.289 3.990 52.519 1.00 37.31 260 PRO A O 1
ATOM 2042 N N . ASN A 1 261 ? -13.316 3.882 51.434 1.00 41.28 261 ASN A N 1
ATOM 2043 C CA . ASN A 1 261 ? -13.576 4.893 50.426 1.00 41.28 261 ASN A CA 1
ATOM 2044 C C . ASN A 1 261 ? -14.718 4.424 49.508 1.00 41.28 261 ASN A C 1
ATOM 2046 O O . ASN A 1 261 ? -14.707 3.279 49.057 1.00 41.28 261 ASN A O 1
ATOM 2050 N N . SER A 1 262 ? -15.623 5.328 49.143 1.00 34.25 262 SER A N 1
ATOM 2051 C CA . SER A 1 262 ? -16.305 5.251 47.852 1.00 34.25 262 SER A CA 1
ATOM 2052 C C . SER A 1 262 ? -16.281 6.632 47.210 1.00 34.25 262 SER A C 1
ATOM 2054 O O . SER A 1 262 ? -16.638 7.644 47.810 1.00 34.25 262 SER A O 1
ATOM 2056 N N . GLU A 1 263 ? -15.709 6.646 46.015 1.00 31.61 263 GLU A N 1
ATOM 2057 C CA . GLU A 1 263 ? -15.539 7.785 45.133 1.00 31.61 263 GLU A CA 1
ATOM 2058 C C . GLU A 1 263 ? -16.909 8.264 44.647 1.00 31.61 263 GLU A C 1
ATOM 2060 O O . GLU A 1 263 ? -17.671 7.513 44.038 1.00 31.61 263 GLU A O 1
ATOM 2065 N N . GLY A 1 264 ? -17.211 9.536 44.896 1.00 32.09 264 GLY A N 1
ATOM 2066 C CA . GLY A 1 264 ? -18.269 10.242 44.193 1.00 32.09 264 GLY A CA 1
ATOM 2067 C C . GLY A 1 264 ? -17.777 10.647 42.807 1.00 32.09 264 GLY A C 1
ATOM 2068 O O . GLY A 1 264 ? -16.993 11.584 42.678 1.00 32.09 264 GLY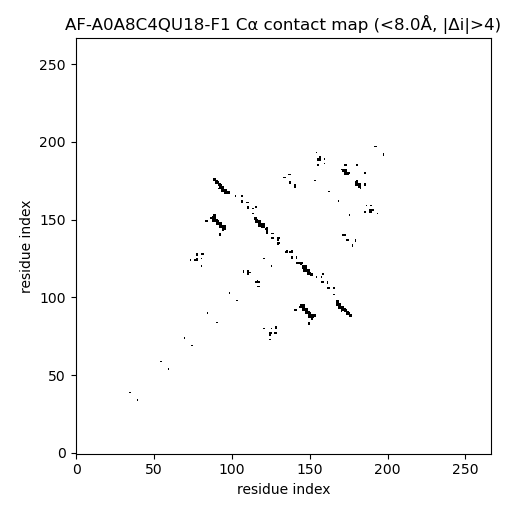 A O 1
ATOM 2069 N N . SER A 1 265 ? -18.259 9.956 41.775 1.00 33.97 265 SER A N 1
ATOM 2070 C CA . SER A 1 265 ? -18.362 10.502 40.422 1.00 33.97 265 SER A CA 1
ATOM 2071 C C . SER A 1 265 ? -19.797 10.980 40.235 1.00 33.97 265 SER A C 1
ATOM 2073 O O . SER A 1 265 ? -20.716 10.172 40.115 1.00 33.97 265 SER A O 1
ATOM 2075 N N . SER A 1 266 ? -19.975 12.297 40.237 1.00 44.78 266 SER A N 1
ATOM 2076 C CA . SER A 1 266 ? -21.209 12.963 39.813 1.00 44.78 266 SER A CA 1
ATOM 2077 C C . SER A 1 266 ? -21.375 12.901 38.282 1.00 44.78 266 SER A C 1
ATOM 2079 O O . SER A 1 266 ? -20.381 12.669 37.586 1.00 44.78 266 SER A O 1
ATOM 2081 N N . PRO A 1 267 ? -22.614 13.059 37.776 1.00 59.09 267 PRO A N 1
ATOM 2082 C CA . PRO A 1 267 ? -22.975 12.890 36.363 1.00 59.09 267 PRO A CA 1
ATOM 2083 C C . PRO A 1 267 ? -22.446 13.974 35.415 1.00 59.09 267 PRO A C 1
ATOM 2085 O O . PRO A 1 267 ? -22.200 15.114 35.872 1.00 59.09 267 PRO A O 1
#